Protein AF-A0A2T5IIA4-F1 (afdb_monomer_lite)

Organism: NCBI:txid1231

Secondary structure (DSSP, 8-state):
-HHHHHHHHHHHHHHHHHHHHHHHHHHHHHTTS---PPEETTT--HHHHHH-EE-B---S----TTT---SPPEEEEEEEEEETTEEEEEEEEE-TTT--EEE-B----HHHHHHH-S----TTSHHHHHHHHHHHHHHHHHT--TT--EEEET-TT--HHHHHHHTT---EEEEES-TTS---TTEEETTT-TTHHHHTT--EEEEEEES-GGG--GGGHHHHHHHHHHTEEEEEEEEEEEEPP-SSS--SS---TTSSHHHHHHH-GGGGSTT--EE--HHHHHHHHHHTTEEEEEEEE--HHHHHH-TTEEEEEEEETT-HHHHHHHHHHTTT-EE-----

Structure (mmCIF, N/CA/C/O backbone):
data_AF-A0A2T5IIA4-F1
#
_entry.id   AF-A0A2T5IIA4-F1
#
loop_
_atom_site.group_PDB
_atom_site.id
_atom_site.type_symbol
_atom_site.label_atom_id
_atom_site.label_alt_id
_atom_site.label_comp_id
_atom_site.label_asym_id
_atom_site.label_entity_id
_atom_site.label_seq_id
_atom_site.pdbx_PDB_ins_code
_atom_site.Cartn_x
_atom_site.Cartn_y
_atom_site.Cartn_z
_atom_site.occupancy
_atom_site.B_iso_or_equiv
_atom_site.auth_seq_id
_atom_site.auth_comp_id
_atom_site.auth_asym_id
_atom_site.auth_atom_id
_atom_site.pdbx_PDB_model_num
ATOM 1 N N . MET A 1 1 ? 4.236 30.497 -25.747 1.00 44.94 1 MET A N 1
ATOM 2 C CA . MET A 1 1 ? 2.975 30.620 -26.518 1.00 44.94 1 MET A CA 1
ATOM 3 C C . MET A 1 1 ? 2.256 29.279 -26.745 1.00 44.94 1 MET A C 1
ATOM 5 O O . MET A 1 1 ? 1.159 29.124 -26.227 1.00 44.94 1 MET A O 1
ATOM 9 N N . LYS A 1 2 ? 2.867 28.263 -27.390 1.00 49.19 2 LYS A N 1
ATOM 10 C CA . LYS A 1 2 ? 2.236 26.935 -27.632 1.00 49.19 2 LYS A CA 1
ATOM 11 C C . LYS A 1 2 ? 1.774 26.186 -26.360 1.00 49.19 2 LYS A C 1
ATOM 13 O O . LYS A 1 2 ? 0.732 25.543 -26.375 1.00 49.19 2 LYS A O 1
ATOM 18 N N . ARG A 1 3 ? 2.519 26.285 -25.246 1.00 46.16 3 ARG A N 1
ATOM 19 C CA . ARG A 1 3 ? 2.165 25.654 -23.953 1.00 46.16 3 ARG A CA 1
ATOM 20 C C . ARG A 1 3 ? 0.936 26.291 -23.292 1.00 46.16 3 ARG A C 1
ATOM 22 O O . ARG A 1 3 ? 0.098 25.563 -22.784 1.00 46.16 3 ARG A O 1
ATOM 29 N N . ALA A 1 4 ? 0.818 27.619 -23.334 1.00 52.56 4 ALA A N 1
ATOM 30 C CA . ALA A 1 4 ? -0.281 28.353 -22.701 1.00 52.56 4 ALA A CA 1
ATOM 31 C C . ALA A 1 4 ? -1.617 28.135 -23.431 1.00 52.56 4 ALA A C 1
ATOM 33 O O . ALA A 1 4 ? -2.610 27.806 -22.795 1.00 52.56 4 ALA A O 1
ATOM 34 N N . ILE A 1 5 ? -1.614 28.208 -24.768 1.00 62.19 5 ILE A N 1
ATOM 35 C CA . ILE A 1 5 ? -2.796 27.913 -25.597 1.00 62.19 5 ILE A CA 1
ATOM 36 C C . ILE A 1 5 ? -3.243 26.456 -25.402 1.00 62.19 5 ILE A C 1
ATOM 38 O O . ILE A 1 5 ? -4.434 26.185 -25.299 1.00 62.19 5 ILE A O 1
ATOM 42 N N . ARG A 1 6 ? -2.295 25.517 -25.268 1.00 62.75 6 ARG A N 1
ATOM 43 C CA . ARG A 1 6 ? -2.600 24.115 -24.951 1.00 62.75 6 ARG A CA 1
ATOM 44 C C . ARG A 1 6 ? -3.237 23.958 -23.575 1.00 62.75 6 ARG A C 1
ATOM 46 O O . ARG A 1 6 ? -4.285 23.345 -23.493 1.00 62.75 6 ARG A O 1
ATOM 53 N N . LEU A 1 7 ? -2.624 24.489 -22.515 1.00 58.12 7 LEU A N 1
ATOM 54 C CA . LEU A 1 7 ? -3.175 24.389 -21.154 1.00 58.12 7 LEU A CA 1
ATOM 55 C C . LEU A 1 7 ? -4.585 24.986 -21.082 1.00 58.12 7 LEU A C 1
ATOM 57 O O . LEU A 1 7 ? -5.451 24.467 -20.387 1.00 58.12 7 LEU A O 1
ATOM 61 N N . MET A 1 8 ? -4.827 26.048 -21.850 1.00 71.19 8 MET A N 1
ATOM 62 C CA . MET A 1 8 ? -6.147 26.642 -22.008 1.00 71.19 8 MET A CA 1
ATOM 63 C C . MET A 1 8 ? -7.126 25.694 -22.726 1.00 71.19 8 MET A C 1
ATOM 65 O O . MET A 1 8 ? -8.234 25.508 -22.238 1.00 71.19 8 MET A O 1
ATOM 69 N N . LEU A 1 9 ? -6.725 25.043 -23.824 1.00 66.69 9 LEU A N 1
ATOM 70 C CA . LEU A 1 9 ? -7.548 24.048 -24.531 1.00 66.69 9 LEU A CA 1
ATOM 71 C C . LEU A 1 9 ? -7.799 22.782 -23.701 1.00 66.69 9 LEU A C 1
ATOM 73 O O . LEU A 1 9 ? -8.916 22.282 -23.683 1.00 66.69 9 LEU A O 1
ATOM 77 N N . GLU A 1 10 ? -6.795 22.287 -22.979 1.00 61.94 10 GLU A N 1
ATOM 78 C CA . GLU A 1 10 ? -6.923 21.168 -22.042 1.00 61.94 10 GLU A CA 1
ATOM 79 C C . GLU A 1 10 ? -7.910 21.511 -20.921 1.00 61.94 10 GLU A C 1
ATOM 81 O O . GLU A 1 10 ? -8.778 20.709 -20.583 1.00 61.94 10 GLU A O 1
ATOM 86 N N . LYS A 1 11 ? -7.838 22.735 -20.388 1.00 66.62 11 LYS A N 1
ATOM 87 C CA . LYS A 1 11 ? -8.801 23.231 -19.404 1.00 66.62 11 LYS A CA 1
ATOM 88 C C . LYS A 1 11 ? -10.214 23.301 -19.988 1.00 66.62 11 LYS A C 1
ATOM 90 O O . LYS A 1 11 ? -11.138 22.800 -19.364 1.00 66.62 11 LYS A O 1
ATOM 95 N N . ILE A 1 12 ? -10.381 23.838 -21.199 1.00 70.81 12 ILE A N 1
ATOM 96 C CA . ILE A 1 12 ? -11.680 23.895 -21.893 1.00 70.81 12 ILE A CA 1
ATOM 97 C C . ILE A 1 12 ? -12.245 22.482 -22.110 1.00 70.81 12 ILE A C 1
ATOM 99 O O . ILE A 1 12 ? -13.398 22.223 -21.776 1.00 70.81 12 ILE A O 1
ATOM 103 N N . LEU A 1 13 ? -11.435 21.542 -22.601 1.00 65.81 13 LEU A N 1
ATOM 104 C CA . LEU A 1 13 ? -11.860 20.158 -22.819 1.00 65.81 13 LEU A CA 1
ATOM 105 C C . LEU A 1 13 ? -12.303 19.485 -21.513 1.00 65.81 13 LEU A C 1
ATOM 107 O O . LEU A 1 13 ? -13.351 18.849 -21.500 1.00 65.81 13 LEU A O 1
ATOM 111 N N . ARG A 1 14 ? -11.568 19.668 -20.407 1.00 60.06 14 ARG A N 1
ATOM 112 C CA . ARG A 1 14 ? -11.953 19.133 -19.086 1.00 60.06 14 ARG A CA 1
ATOM 113 C C . ARG A 1 14 ? -13.247 19.749 -18.564 1.00 60.06 14 ARG A C 1
ATOM 115 O O . ARG A 1 14 ? -14.132 19.025 -18.124 1.00 60.06 14 ARG A O 1
ATOM 122 N N . THR A 1 15 ? -13.367 21.074 -18.634 1.00 68.19 15 THR A N 1
ATOM 123 C CA . THR A 1 15 ? -14.511 21.806 -18.078 1.00 68.19 15 THR A CA 1
ATOM 124 C C . THR A 1 15 ? -15.807 21.534 -18.841 1.00 68.19 15 THR A C 1
ATOM 126 O O . THR A 1 15 ? -16.860 21.441 -18.221 1.00 68.19 15 THR A O 1
ATOM 129 N N . PHE A 1 16 ? -15.748 21.379 -20.167 1.00 64.88 16 PHE A N 1
ATOM 130 C CA . PHE A 1 16 ? -16.953 21.266 -20.999 1.00 64.88 16 PHE A CA 1
ATOM 131 C C . PHE A 1 16 ? -17.226 19.852 -21.532 1.00 64.88 16 PHE A C 1
ATOM 133 O O . PHE A 1 16 ? -18.332 19.585 -21.992 1.00 64.88 16 PHE A O 1
ATOM 140 N N . GLY A 1 17 ? -16.255 18.935 -21.471 1.00 55.75 17 GLY A N 1
ATOM 141 C CA . GLY A 1 17 ? -16.385 17.575 -22.008 1.00 55.75 17 GLY A CA 1
ATOM 142 C C . GLY A 1 17 ? -16.722 16.489 -20.982 1.00 55.75 17 GLY A C 1
ATOM 143 O O . GLY A 1 17 ? -16.856 15.326 -21.371 1.00 55.75 17 GLY A O 1
ATOM 144 N N . GLY A 1 18 ? -16.805 16.816 -19.686 1.00 59.97 18 GLY A N 1
ATOM 145 C CA . GLY A 1 18 ? -16.966 15.820 -18.618 1.00 59.97 18 GLY A CA 1
ATOM 146 C C . GLY A 1 18 ? -15.931 14.689 -18.731 1.00 59.97 18 GLY A C 1
ATOM 147 O O . GLY A 1 18 ? -14.789 14.922 -19.130 1.00 59.97 18 GLY A O 1
ATOM 148 N N . ASN A 1 19 ? -16.333 13.444 -18.464 1.00 46.69 19 ASN A N 1
ATOM 149 C CA . ASN A 1 19 ? -15.442 12.272 -18.522 1.00 46.69 19 ASN A CA 1
ATOM 150 C C . ASN A 1 19 ? -14.756 12.079 -19.894 1.00 46.69 19 ASN A C 1
ATOM 152 O O . ASN A 1 19 ? -13.606 11.646 -19.956 1.00 46.69 19 A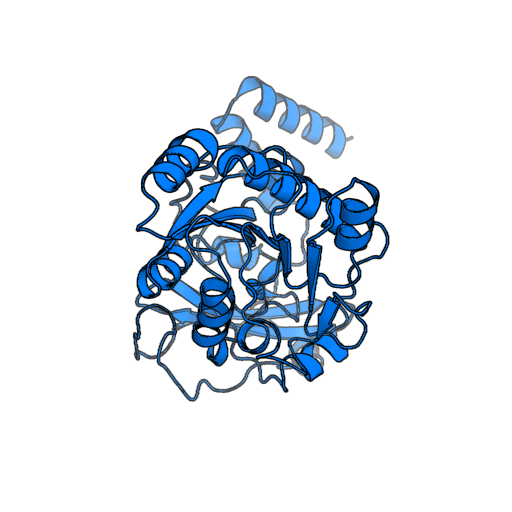SN A O 1
ATOM 156 N N . VAL A 1 20 ? -15.422 12.441 -21.000 1.00 54.72 20 VAL A N 1
ATOM 157 C CA . VAL A 1 20 ? -14.857 12.347 -22.363 1.00 54.72 20 VAL A CA 1
ATOM 158 C C . VAL A 1 20 ? -13.757 13.391 -22.573 1.00 54.72 20 VAL A C 1
ATOM 160 O O . VAL A 1 20 ? -12.710 13.095 -23.148 1.00 54.72 20 VAL A O 1
ATOM 163 N N . GLY A 1 21 ? -13.965 14.600 -22.053 1.00 60.06 21 GLY A N 1
ATOM 164 C CA . GLY A 1 21 ? -12.972 15.671 -22.048 1.00 60.06 21 GLY A CA 1
ATOM 165 C C . GLY A 1 21 ? -11.733 15.334 -21.219 1.00 60.06 21 GLY A C 1
ATOM 166 O O . GLY A 1 21 ? -10.609 15.545 -21.679 1.00 60.06 21 GLY A O 1
ATOM 167 N N . TYR A 1 22 ? -11.925 14.739 -20.037 1.00 57.00 22 TYR A N 1
ATOM 168 C CA . TYR A 1 22 ? -10.830 14.213 -19.214 1.00 57.00 22 TYR A CA 1
ATOM 169 C C . TYR A 1 22 ? -10.014 13.157 -19.965 1.00 57.00 22 TYR A C 1
ATOM 171 O O . TYR A 1 22 ? -8.785 13.250 -19.998 1.00 57.00 22 TYR A O 1
ATOM 179 N N . ARG A 1 23 ? -10.682 12.206 -20.630 1.00 58.59 23 ARG A N 1
ATOM 180 C CA . ARG A 1 23 ? -10.026 11.162 -21.426 1.00 58.59 23 ARG A CA 1
ATOM 181 C C . ARG A 1 23 ? -9.183 11.736 -22.569 1.00 58.59 23 ARG A C 1
ATOM 183 O O . ARG A 1 23 ? -8.021 11.368 -22.700 1.00 58.59 23 ARG A O 1
ATOM 190 N N . LEU A 1 24 ? -9.734 12.654 -23.365 1.00 59.62 24 LEU A N 1
ATOM 191 C CA . LEU A 1 24 ? -9.026 13.278 -24.494 1.00 59.62 24 LEU A CA 1
ATOM 192 C C . LEU A 1 24 ? -7.787 14.056 -24.044 1.00 59.62 24 LEU A C 1
ATOM 194 O O . LEU A 1 24 ? -6.719 13.936 -24.640 1.00 59.62 24 LEU A O 1
ATOM 198 N N . VAL A 1 25 ? -7.908 14.839 -22.970 1.00 61.84 25 VAL A N 1
ATOM 199 C CA . VAL A 1 25 ? -6.763 15.573 -22.425 1.00 61.84 25 VAL A CA 1
ATOM 200 C C . VAL A 1 25 ? -5.701 14.623 -21.902 1.00 61.84 25 VAL A C 1
ATOM 202 O O . VAL A 1 25 ? -4.521 14.855 -22.144 1.00 61.84 25 VAL A O 1
ATOM 205 N N . ARG A 1 26 ? -6.103 13.534 -21.245 1.00 58.28 26 ARG A N 1
ATOM 206 C CA . ARG A 1 26 ? -5.169 12.500 -20.810 1.00 58.28 26 ARG A CA 1
ATOM 207 C C . ARG A 1 26 ? -4.447 11.878 -21.996 1.00 58.28 26 ARG A C 1
ATOM 209 O O . ARG A 1 26 ? -3.222 11.922 -22.012 1.00 58.28 26 ARG A O 1
ATOM 216 N N . GLU A 1 27 ? -5.153 11.412 -23.025 1.00 59.66 27 GLU A N 1
ATOM 217 C CA . GLU A 1 27 ? -4.537 10.851 -24.240 1.00 59.66 27 GLU A CA 1
ATOM 218 C C . GLU A 1 27 ? -3.500 11.807 -24.872 1.00 59.66 27 GLU A C 1
ATOM 220 O O . GLU A 1 27 ? -2.429 11.368 -25.302 1.00 59.66 27 GLU A O 1
ATOM 225 N N . ILE A 1 28 ? -3.768 13.118 -24.850 1.00 55.06 28 ILE A N 1
ATOM 226 C CA . ILE A 1 28 ? -2.844 14.162 -25.318 1.00 55.06 28 ILE A CA 1
ATOM 227 C C . ILE A 1 28 ? -1.640 14.328 -24.370 1.00 55.06 28 ILE A C 1
ATOM 229 O O . ILE A 1 28 ? -0.501 14.368 -24.845 1.00 55.06 28 ILE A O 1
ATOM 233 N N . SER A 1 29 ? -1.851 14.402 -23.052 1.00 54.31 29 SER A N 1
ATOM 234 C CA . SER A 1 29 ? -0.783 14.549 -22.047 1.00 54.31 29 SER A CA 1
ATOM 235 C C . SER A 1 29 ? 0.157 13.330 -21.999 1.00 54.31 29 SER A C 1
ATOM 237 O O . SER A 1 29 ? 1.376 13.508 -21.954 1.00 54.31 29 SER A O 1
ATOM 239 N N . TYR A 1 30 ? -0.376 12.104 -22.120 1.00 54.22 30 TYR A N 1
ATOM 240 C CA . TYR A 1 30 ? 0.395 10.846 -22.116 1.00 54.22 30 TYR A CA 1
ATOM 241 C C . TYR A 1 30 ? 1.453 10.769 -23.214 1.00 54.22 30 TYR A C 1
ATOM 243 O O . TYR A 1 30 ? 2.499 10.161 -23.028 1.00 54.22 30 TYR A O 1
ATOM 251 N N . SER A 1 31 ? 1.206 11.396 -24.363 1.00 50.16 31 SER A N 1
ATOM 252 C CA . SER A 1 31 ? 2.141 11.362 -25.489 1.00 50.16 31 SER A CA 1
ATOM 253 C C . SER A 1 31 ? 3.362 12.276 -25.326 1.00 50.16 31 SER A C 1
ATOM 255 O O . SER A 1 31 ? 4.292 12.170 -26.124 1.00 50.16 31 SER A O 1
ATOM 257 N N . ARG A 1 32 ? 3.359 13.216 -24.364 1.00 47.66 32 ARG A N 1
ATOM 258 C CA . ARG A 1 32 ? 4.163 14.439 -24.531 1.00 47.66 32 ARG A CA 1
ATOM 259 C C . ARG A 1 32 ? 4.952 14.937 -23.333 1.00 47.66 32 ARG A C 1
ATOM 261 O O . ARG A 1 32 ? 5.893 15.696 -23.550 1.00 47.66 32 ARG A O 1
ATOM 268 N N . ASP A 1 33 ? 4.612 14.559 -22.106 1.00 44.56 33 ASP A N 1
ATOM 269 C CA . ASP A 1 33 ? 5.240 15.175 -20.928 1.00 44.56 33 ASP A CA 1
ATOM 270 C C . ASP A 1 33 ? 6.607 14.570 -20.543 1.00 44.56 33 ASP A C 1
ATOM 272 O O . ASP A 1 33 ? 7.092 14.798 -19.441 1.00 44.56 33 ASP A O 1
ATOM 276 N N . GLY A 1 34 ? 7.280 13.866 -21.463 1.00 42.47 34 GLY A N 1
ATOM 277 C CA . GLY A 1 34 ? 8.732 13.663 -21.390 1.00 42.47 34 GLY A CA 1
ATOM 278 C C . GLY A 1 34 ? 9.235 12.965 -20.125 1.00 42.47 34 GLY A C 1
ATOM 279 O O . GLY A 1 34 ? 10.367 13.207 -19.713 1.00 42.47 34 GLY A O 1
ATOM 280 N N . ARG A 1 35 ? 8.429 12.099 -19.496 1.00 51.41 35 ARG A N 1
ATOM 281 C CA . ARG A 1 35 ? 8.973 11.167 -18.502 1.00 51.41 35 ARG A CA 1
ATOM 282 C C . ARG A 1 35 ? 10.014 10.320 -19.233 1.00 51.41 35 ARG A C 1
ATOM 284 O O . ARG A 1 35 ? 9.675 9.761 -20.275 1.00 51.41 35 ARG A O 1
ATOM 291 N N . CYS A 1 36 ? 11.253 10.255 -18.729 1.00 53.69 36 CYS A N 1
ATOM 292 C CA . CYS A 1 36 ? 12.255 9.325 -19.252 1.00 53.69 36 CYS A CA 1
ATOM 293 C C . CYS A 1 36 ? 11.639 7.930 -19.216 1.00 53.69 36 CYS A C 1
ATOM 295 O O . CYS A 1 36 ? 11.464 7.352 -18.136 1.00 53.69 36 CYS A O 1
ATOM 297 N N . LEU A 1 37 ? 11.228 7.466 -20.395 1.00 66.25 37 LEU A N 1
ATOM 298 C CA . LEU A 1 37 ? 10.687 6.141 -20.594 1.00 66.25 37 LEU A CA 1
ATOM 299 C C . LEU A 1 37 ? 11.756 5.160 -20.154 1.00 66.25 37 LEU A C 1
ATOM 301 O O . LEU A 1 37 ? 12.933 5.326 -20.479 1.00 66.25 37 LEU A O 1
ATOM 305 N N . ALA A 1 38 ? 11.342 4.159 -19.392 1.00 76.12 38 ALA A N 1
ATOM 306 C CA . ALA A 1 38 ? 12.217 3.041 -19.133 1.00 76.12 38 ALA A CA 1
ATOM 307 C C . ALA A 1 38 ? 12.569 2.398 -20.483 1.00 76.12 38 ALA A C 1
ATOM 309 O O . ALA A 1 38 ? 11.693 2.181 -21.326 1.00 76.12 38 ALA A O 1
ATOM 310 N N . ILE A 1 39 ? 13.855 2.155 -20.708 1.00 80.81 39 ILE A N 1
ATOM 311 C CA . ILE A 1 39 ? 14.344 1.594 -21.965 1.00 80.81 39 ILE A CA 1
ATOM 312 C C . ILE A 1 39 ? 14.236 0.076 -21.831 1.00 80.81 39 ILE A C 1
ATOM 314 O O . ILE A 1 39 ? 14.749 -0.466 -20.849 1.00 80.81 39 ILE A O 1
ATOM 318 N N . PRO A 1 40 ? 13.573 -0.642 -22.753 1.00 85.50 40 PRO A N 1
ATOM 319 C CA . PRO A 1 40 ? 13.605 -2.100 -22.743 1.00 85.50 40 PRO A CA 1
ATOM 320 C C . PRO A 1 40 ? 15.052 -2.599 -22.735 1.00 85.50 40 PRO A C 1
ATOM 322 O O . PRO A 1 40 ? 15.884 -2.105 -23.490 1.00 85.50 40 PRO A O 1
ATOM 325 N N . TRP A 1 41 ? 15.375 -3.588 -21.902 1.00 88.44 41 TRP A N 1
ATOM 326 C CA . TRP A 1 41 ? 16.752 -4.078 -21.768 1.00 88.44 41 TRP A CA 1
ATOM 327 C C . TRP A 1 41 ? 17.346 -4.567 -23.096 1.00 88.44 41 TRP A C 1
ATOM 329 O O . TRP A 1 41 ? 18.538 -4.396 -23.364 1.00 88.44 41 TRP A O 1
ATOM 339 N N . MET A 1 42 ? 16.509 -5.135 -23.966 1.00 86.25 42 MET A N 1
ATOM 340 C CA . MET A 1 42 ? 16.919 -5.550 -25.309 1.00 86.25 42 MET A CA 1
ATOM 341 C C . MET A 1 42 ? 17.378 -4.367 -26.175 1.00 86.25 42 MET A C 1
ATOM 343 O O . MET A 1 42 ? 18.326 -4.528 -26.940 1.00 86.25 42 MET A O 1
ATOM 347 N N . ASP A 1 43 ? 16.787 -3.186 -25.978 1.00 83.88 43 ASP A N 1
ATOM 348 C CA . ASP A 1 43 ? 17.060 -1.960 -26.737 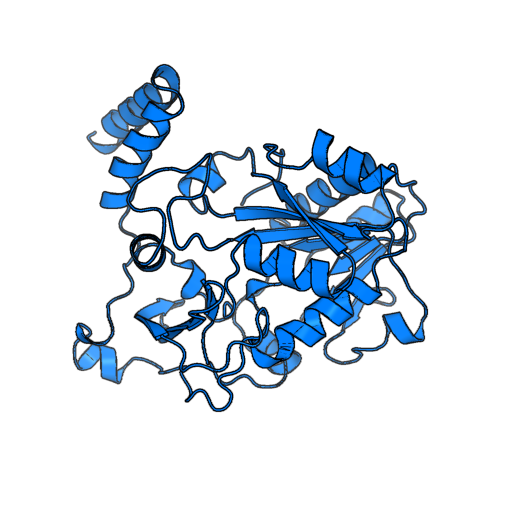1.00 83.88 43 ASP A CA 1
ATOM 349 C C . ASP A 1 43 ? 18.161 -1.090 -26.104 1.00 83.88 43 ASP A C 1
ATOM 351 O O . ASP A 1 43 ? 18.632 -0.137 -26.725 1.00 83.88 43 ASP A O 1
ATOM 355 N N . ALA A 1 44 ? 18.589 -1.396 -24.874 1.00 86.25 44 ALA A N 1
ATOM 356 C CA . ALA A 1 44 ? 19.684 -0.689 -24.219 1.00 86.25 44 ALA A CA 1
ATOM 357 C C . ALA A 1 44 ? 21.020 -0.946 -24.943 1.00 86.25 44 ALA A C 1
ATOM 359 O O . ALA A 1 44 ? 21.401 -2.101 -25.189 1.00 86.25 44 ALA A O 1
ATOM 360 N N . ASP A 1 45 ? 21.738 0.133 -25.264 1.00 87.81 45 ASP A N 1
ATOM 361 C CA . ASP A 1 45 ? 23.061 0.063 -25.884 1.00 87.81 45 ASP A CA 1
ATOM 362 C C . ASP A 1 45 ? 24.123 -0.512 -24.927 1.00 87.81 45 ASP A C 1
ATOM 364 O O . ASP A 1 45 ? 23.919 -0.611 -23.713 1.00 87.81 45 ASP A O 1
ATOM 368 N N . SER A 1 46 ? 25.272 -0.920 -25.471 1.00 92.38 46 SER A N 1
ATOM 369 C CA . SER A 1 46 ? 26.329 -1.564 -24.682 1.00 92.38 46 SER A CA 1
ATOM 370 C C . SER A 1 46 ? 26.881 -0.675 -23.565 1.00 92.38 46 SER A C 1
ATOM 372 O O . SER A 1 46 ? 27.162 -1.182 -22.484 1.00 92.38 46 SER A O 1
ATOM 374 N N . GLN A 1 47 ? 26.994 0.641 -23.783 1.00 91.44 47 GLN A N 1
ATOM 375 C CA . GLN A 1 47 ? 27.520 1.555 -22.763 1.00 91.44 47 GLN A CA 1
ATOM 376 C C . GLN A 1 47 ? 26.554 1.685 -21.586 1.00 91.44 47 GLN A C 1
ATOM 378 O O . GLN A 1 47 ? 26.982 1.758 -20.433 1.00 91.44 47 GLN A O 1
ATOM 383 N N . LEU A 1 48 ? 25.249 1.714 -21.866 1.00 87.94 48 LEU A N 1
ATOM 384 C CA . LEU A 1 48 ? 24.217 1.714 -20.844 1.00 87.94 48 LEU A CA 1
ATOM 385 C C . LEU A 1 48 ? 24.221 0.388 -20.083 1.00 87.94 48 LEU A C 1
ATOM 387 O O . LEU A 1 48 ? 24.230 0.406 -18.854 1.00 87.94 48 LEU A O 1
ATOM 391 N N . LYS A 1 49 ? 24.289 -0.750 -20.785 1.00 91.69 49 LYS A N 1
ATOM 392 C CA . LYS A 1 49 ? 24.353 -2.085 -20.167 1.00 91.69 49 LYS A CA 1
ATOM 393 C C . LYS A 1 49 ? 25.548 -2.236 -19.223 1.00 91.69 49 LYS A C 1
ATOM 395 O O . LYS A 1 49 ? 25.366 -2.727 -18.117 1.00 91.69 49 LYS A O 1
ATOM 400 N N . GLU A 1 50 ? 26.730 -1.757 -19.612 1.00 91.62 50 GLU A N 1
ATOM 401 C CA . GLU A 1 50 ? 27.945 -1.785 -18.779 1.00 91.62 50 GLU A CA 1
ATOM 402 C C . GLU A 1 50 ? 27.827 -0.945 -17.498 1.00 91.62 50 GLU A C 1
ATOM 404 O O . GLU A 1 50 ? 28.380 -1.309 -16.463 1.00 91.62 50 GLU A O 1
ATOM 409 N N . LYS A 1 51 ? 27.103 0.178 -17.554 1.00 90.31 51 LYS A N 1
ATOM 410 C CA . LYS A 1 51 ? 26.896 1.085 -16.410 1.00 90.31 51 LYS A CA 1
ATOM 411 C C . LYS A 1 51 ? 25.680 0.726 -15.558 1.00 90.31 51 LYS A C 1
ATOM 413 O O . LYS A 1 51 ? 25.426 1.396 -14.557 1.00 90.31 51 LYS A O 1
ATOM 418 N N . THR A 1 52 ? 24.897 -0.265 -15.974 1.00 89.06 52 THR A N 1
ATOM 419 C CA . THR A 1 52 ? 23.638 -0.618 -15.322 1.00 89.06 52 THR A CA 1
ATOM 420 C C . THR A 1 52 ? 23.868 -1.645 -14.230 1.00 89.06 52 THR A C 1
ATOM 422 O O . THR A 1 52 ? 24.448 -2.702 -14.461 1.00 89.06 52 THR A O 1
ATOM 425 N N . ILE A 1 53 ? 23.349 -1.359 -13.040 1.00 86.12 53 ILE A N 1
ATOM 426 C CA . ILE A 1 53 ? 23.304 -2.326 -11.949 1.00 86.12 53 ILE A CA 1
ATOM 427 C C . ILE A 1 53 ? 22.110 -3.254 -12.185 1.00 86.12 53 ILE A C 1
ATOM 429 O O . ILE A 1 53 ? 20.963 -2.800 -12.237 1.00 86.12 53 ILE A O 1
ATOM 433 N N . ASP A 1 54 ? 22.379 -4.552 -12.332 1.00 84.88 54 ASP A N 1
ATOM 434 C CA . ASP A 1 54 ? 21.335 -5.573 -12.404 1.00 84.88 54 ASP A CA 1
ATOM 435 C C . ASP A 1 54 ? 20.897 -5.965 -10.990 1.00 84.88 54 ASP A C 1
ATOM 437 O O . ASP A 1 54 ? 21.672 -6.526 -10.213 1.00 84.88 54 ASP A O 1
ATOM 441 N N . LEU A 1 55 ? 19.656 -5.628 -10.643 1.00 76.56 55 LEU A N 1
ATOM 442 C CA . LEU A 1 55 ? 19.089 -5.915 -9.326 1.00 76.56 55 LEU A CA 1
ATOM 443 C C . LEU A 1 55 ? 18.410 -7.292 -9.268 1.00 76.56 55 LEU A C 1
ATOM 445 O O . LEU A 1 55 ? 17.972 -7.714 -8.198 1.00 76.56 55 LEU A O 1
ATOM 449 N N . ASN A 1 56 ? 18.296 -7.991 -10.400 1.00 83.19 56 ASN A N 1
ATOM 450 C CA . ASN A 1 56 ? 17.410 -9.139 -10.548 1.00 83.19 56 ASN A CA 1
ATOM 451 C C . ASN A 1 56 ? 18.100 -10.452 -10.193 1.00 83.19 56 ASN A C 1
ATOM 453 O O . ASN A 1 56 ? 19.230 -10.724 -10.589 1.00 83.19 56 ASN A O 1
ATOM 457 N N . TYR A 1 57 ? 17.366 -11.303 -9.486 1.00 83.12 57 TYR A N 1
ATOM 458 C CA . TYR A 1 57 ? 17.783 -12.648 -9.122 1.00 83.12 57 TYR A CA 1
ATOM 459 C C . TYR A 1 57 ? 16.857 -13.674 -9.760 1.00 83.12 57 TYR A C 1
ATOM 461 O O . TYR A 1 57 ? 15.725 -13.373 -10.153 1.00 83.12 57 TYR A O 1
ATOM 469 N N . GLN A 1 58 ? 17.336 -14.911 -9.850 1.00 83.94 58 GLN A N 1
ATOM 470 C CA . GLN A 1 58 ? 16.529 -16.023 -10.327 1.00 83.94 58 GLN A CA 1
ATOM 471 C C . GLN A 1 58 ? 15.387 -16.316 -9.347 1.00 83.94 58 GLN A C 1
ATOM 473 O O . GLN A 1 58 ? 15.573 -16.312 -8.130 1.00 83.94 58 GLN A O 1
ATOM 478 N N . ILE A 1 59 ? 14.192 -16.578 -9.878 1.00 85.81 59 ILE A N 1
ATOM 479 C CA . ILE A 1 59 ? 13.056 -17.001 -9.061 1.00 85.81 59 ILE A CA 1
ATOM 480 C C . ILE A 1 59 ? 13.257 -18.465 -8.662 1.00 85.81 59 ILE A C 1
ATOM 482 O O . ILE A 1 59 ? 13.101 -19.363 -9.488 1.00 85.81 59 ILE A O 1
ATOM 486 N N . GLU A 1 60 ? 13.552 -18.703 -7.386 1.00 85.00 60 GLU A N 1
ATOM 487 C CA . GLU A 1 60 ? 13.696 -20.057 -6.837 1.00 85.00 60 GLU A CA 1
ATOM 488 C C . GLU A 1 60 ? 12.333 -20.705 -6.543 1.00 85.00 60 GLU A C 1
ATOM 490 O O . GLU A 1 60 ? 12.107 -21.877 -6.837 1.00 85.00 60 GLU A O 1
ATOM 495 N N . ASN A 1 61 ? 11.386 -19.929 -6.006 1.00 86.50 61 ASN A N 1
ATOM 496 C CA . ASN A 1 61 ? 10.038 -20.387 -5.681 1.00 86.50 61 ASN A CA 1
ATOM 497 C C . ASN A 1 61 ? 9.027 -19.795 -6.663 1.00 86.50 61 ASN A C 1
ATOM 499 O O . ASN A 1 61 ? 8.860 -18.580 -6.725 1.00 86.50 61 ASN A O 1
ATOM 503 N N . GLN A 1 62 ? 8.298 -20.632 -7.401 1.00 90.31 62 GLN A N 1
ATOM 504 C CA . GLN A 1 62 ? 7.274 -20.185 -8.353 1.00 90.31 62 GLN A CA 1
ATOM 505 C C . GLN A 1 62 ? 5.895 -19.967 -7.710 1.00 90.31 62 GLN A C 1
ATOM 507 O O . GLN A 1 62 ? 4.991 -19.463 -8.365 1.00 90.31 62 GLN A O 1
ATOM 512 N N . SER A 1 63 ? 5.694 -20.287 -6.430 1.00 92.19 63 SER A N 1
ATOM 513 C CA . SER A 1 63 ? 4.391 -20.131 -5.775 1.00 92.19 63 SER A CA 1
ATOM 514 C C . SER A 1 63 ? 3.991 -18.660 -5.623 1.00 92.19 63 SER A C 1
ATOM 516 O O . SER A 1 63 ? 4.752 -17.825 -5.128 1.00 92.19 63 SER A O 1
ATOM 518 N N . CYS A 1 64 ? 2.789 -18.309 -6.074 1.00 92.94 64 CYS A N 1
ATOM 519 C CA . CYS A 1 64 ? 2.233 -16.974 -5.895 1.00 92.94 64 CYS A CA 1
ATOM 520 C C . CYS A 1 64 ? 1.665 -16.793 -4.475 1.00 92.94 64 CYS A C 1
ATOM 522 O O . CYS A 1 64 ? 0.830 -17.602 -4.061 1.00 92.94 64 CYS A O 1
ATOM 524 N N . PRO A 1 65 ? 1.992 -15.697 -3.759 1.00 91.12 65 PRO A N 1
ATOM 525 C CA . PRO A 1 65 ? 1.491 -15.474 -2.403 1.00 91.12 65 PRO A CA 1
ATOM 526 C C . PRO A 1 65 ? -0.025 -15.202 -2.325 1.00 91.12 65 PRO A C 1
ATOM 528 O O . PRO A 1 65 ? -0.592 -15.257 -1.241 1.00 91.12 65 PRO A O 1
ATOM 531 N N . PHE A 1 66 ? -0.705 -14.950 -3.446 1.00 93.12 66 PHE A N 1
ATOM 532 C CA . PHE A 1 66 ? -2.142 -14.642 -3.458 1.00 93.12 66 PHE A CA 1
ATOM 533 C C . PHE A 1 66 ? -3.023 -15.816 -3.873 1.00 93.12 66 PHE A C 1
ATOM 535 O O . PHE A 1 66 ? -4.066 -16.051 -3.275 1.00 93.12 66 PHE A O 1
ATOM 542 N N . CYS A 1 67 ? -2.630 -16.540 -4.921 1.00 93.38 67 CYS A N 1
ATOM 543 C CA . CYS A 1 67 ? -3.457 -17.596 -5.515 1.00 93.38 67 CYS A CA 1
ATOM 544 C C . CYS A 1 67 ? -2.809 -18.983 -5.474 1.00 93.38 67 CYS A C 1
ATOM 546 O O . CYS A 1 67 ? -3.390 -19.927 -5.995 1.00 93.38 67 CYS A O 1
ATOM 548 N N . ASN A 1 68 ? -1.611 -19.110 -4.886 1.00 91.25 68 ASN A N 1
ATOM 549 C CA . ASN A 1 68 ? -0.811 -20.341 -4.850 1.00 91.25 68 ASN A CA 1
ATOM 550 C C . ASN A 1 68 ? -0.484 -20.936 -6.235 1.00 91.25 68 ASN A C 1
ATOM 552 O O . ASN A 1 68 ? -0.005 -22.062 -6.323 1.00 91.25 68 ASN A O 1
ATOM 556 N N . ASP A 1 69 ? -0.700 -20.180 -7.315 1.00 94.38 69 ASP A N 1
ATOM 557 C CA . ASP A 1 69 ? -0.287 -20.563 -8.661 1.00 94.38 69 ASP A CA 1
ATOM 558 C C . ASP A 1 69 ? 1.233 -20.768 -8.697 1.00 94.38 69 ASP A C 1
ATOM 560 O O . ASP A 1 69 ? 2.000 -19.857 -8.366 1.00 94.38 69 ASP A O 1
ATOM 564 N N . ASN A 1 70 ? 1.653 -21.965 -9.094 1.00 94.31 70 ASN A N 1
ATOM 565 C CA . ASN A 1 70 ? 3.038 -22.428 -9.109 1.00 94.31 70 ASN A CA 1
ATOM 566 C C . ASN A 1 70 ? 3.638 -22.510 -10.521 1.00 94.31 70 ASN A C 1
ATOM 568 O O . ASN A 1 70 ? 4.741 -23.031 -10.674 1.00 94.31 70 ASN A O 1
ATOM 572 N N . ARG A 1 71 ? 2.934 -22.013 -11.546 1.00 95.38 71 ARG A N 1
ATOM 573 C CA . ARG A 1 71 ? 3.467 -21.940 -12.910 1.00 95.38 71 ARG A CA 1
ATOM 574 C C . ARG A 1 71 ? 4.627 -20.956 -12.963 1.00 95.38 71 ARG A C 1
ATOM 576 O O . ARG A 1 71 ? 4.701 -20.036 -12.141 1.00 95.38 71 ARG A O 1
ATOM 583 N N . GLU A 1 72 ? 5.492 -21.130 -13.954 1.00 93.69 72 GLU A N 1
ATOM 584 C CA . GLU A 1 72 ? 6.538 -20.159 -14.254 1.00 93.69 72 GLU A CA 1
ATOM 585 C C . GLU A 1 72 ? 5.935 -18.758 -14.422 1.00 93.69 72 GLU A C 1
ATOM 587 O O . GLU A 1 72 ? 4.865 -18.583 -15.017 1.00 93.69 72 GLU A O 1
ATOM 592 N N . LYS A 1 73 ? 6.575 -17.766 -13.803 1.00 93.56 73 LYS A N 1
ATOM 593 C CA . LYS A 1 73 ? 6.094 -16.387 -13.822 1.00 93.56 73 LYS A CA 1
ATOM 594 C C . LYS A 1 73 ? 6.520 -15.709 -15.114 1.00 93.56 73 LYS A C 1
ATOM 596 O O . LYS A 1 73 ? 7.683 -15.762 -15.501 1.00 93.56 73 LYS A O 1
ATOM 601 N N . ASN A 1 74 ? 5.568 -15.040 -15.753 1.00 91.88 74 ASN A N 1
ATOM 602 C CA . ASN A 1 74 ? 5.824 -14.341 -17.002 1.00 91.88 74 ASN A CA 1
ATOM 603 C C . ASN A 1 74 ? 6.660 -13.100 -16.713 1.00 91.88 74 ASN A C 1
ATOM 605 O O . ASN A 1 74 ? 6.287 -12.307 -15.847 1.00 91.88 74 ASN A O 1
ATOM 609 N N . VAL A 1 75 ? 7.743 -12.897 -17.460 1.00 91.94 75 VAL A N 1
ATOM 610 C CA . VAL A 1 75 ? 8.401 -11.590 -17.508 1.00 91.94 75 VAL A CA 1
ATOM 611 C C . VAL A 1 75 ? 7.440 -10.627 -18.190 1.00 91.94 75 VAL A C 1
ATOM 613 O O . VAL A 1 75 ? 7.122 -10.781 -19.368 1.00 91.94 75 VAL A O 1
ATOM 616 N N . LEU A 1 76 ? 6.940 -9.659 -17.431 1.00 88.88 76 LEU A N 1
ATOM 617 C CA . LEU A 1 76 ? 6.012 -8.658 -17.931 1.00 88.88 76 LEU A CA 1
ATOM 618 C C . LEU A 1 76 ? 6.761 -7.452 -18.497 1.00 88.88 76 LEU A C 1
ATOM 620 O O . LEU A 1 76 ? 6.401 -6.946 -19.558 1.00 88.88 76 LEU A O 1
ATOM 624 N N . VAL A 1 77 ? 7.814 -7.012 -17.805 1.00 86.69 77 VAL A N 1
ATOM 625 C CA . VAL A 1 77 ? 8.760 -6.014 -18.313 1.00 86.69 77 VAL A CA 1
ATOM 626 C C . VAL A 1 77 ? 10.185 -6.359 -17.892 1.00 86.69 77 VAL A C 1
ATOM 628 O O . VAL A 1 77 ? 10.417 -6.893 -16.811 1.00 86.69 77 VAL A O 1
ATOM 631 N N . ASP A 1 78 ? 11.134 -6.018 -18.756 1.00 89.19 78 ASP A N 1
ATOM 632 C CA . ASP A 1 78 ? 12.573 -6.072 -18.509 1.00 89.19 78 ASP A CA 1
ATOM 633 C C . ASP A 1 78 ? 13.168 -4.771 -19.047 1.00 89.19 78 ASP A C 1
ATOM 635 O O . ASP A 1 78 ? 13.212 -4.548 -20.262 1.00 89.19 78 ASP A O 1
ATOM 639 N N . GLN A 1 79 ? 13.485 -3.850 -18.142 1.00 87.31 79 GLN A N 1
ATOM 640 C CA . GLN A 1 79 ? 13.762 -2.462 -18.492 1.00 87.31 79 GLN A CA 1
ATOM 641 C C . GLN A 1 79 ? 14.891 -1.877 -17.646 1.00 87.31 79 GLN A C 1
ATOM 643 O O . GLN A 1 79 ? 15.082 -2.256 -16.493 1.00 87.31 79 GLN A O 1
ATOM 648 N N . VAL A 1 80 ? 15.598 -0.899 -18.210 1.00 86.12 80 VAL A N 1
ATOM 649 C CA . VAL A 1 80 ? 16.588 -0.068 -17.525 1.00 86.12 80 VAL A CA 1
ATOM 650 C C . VAL A 1 80 ? 16.083 1.363 -17.378 1.00 86.12 80 VAL A C 1
ATOM 652 O O . VAL A 1 80 ? 15.466 1.924 -18.292 1.00 86.12 80 VAL A O 1
ATOM 655 N N . ARG A 1 81 ? 16.352 1.966 -16.218 1.00 84.00 81 ARG A N 1
ATOM 656 C CA . ARG A 1 81 ? 16.049 3.371 -15.949 1.00 84.00 81 ARG A CA 1
ATOM 657 C C . ARG A 1 81 ? 17.063 3.992 -14.995 1.00 84.00 81 ARG A C 1
ATOM 659 O O . ARG A 1 81 ? 17.535 3.343 -14.062 1.00 84.00 81 ARG A O 1
ATOM 666 N N . GLU A 1 82 ? 17.356 5.268 -15.220 1.00 80.06 82 GLU A N 1
ATOM 667 C CA . GLU A 1 82 ? 18.151 6.084 -14.305 1.00 80.06 82 GLU A CA 1
ATOM 668 C C . GLU A 1 82 ? 17.279 6.590 -13.147 1.00 80.06 82 GLU A C 1
ATOM 670 O O . GLU A 1 82 ? 16.247 7.234 -13.364 1.00 80.06 82 GLU A O 1
ATOM 675 N N . VAL A 1 83 ? 17.692 6.302 -11.913 1.00 71.31 83 VAL A N 1
ATOM 676 C CA . VAL A 1 83 ? 17.044 6.754 -10.677 1.00 71.31 83 VAL A CA 1
ATOM 677 C C . VAL A 1 83 ? 18.124 7.315 -9.760 1.00 71.31 83 VAL A C 1
ATOM 679 O O . VAL A 1 83 ? 19.068 6.616 -9.405 1.00 71.31 83 VAL A O 1
ATOM 682 N N . GLY A 1 84 ? 18.023 8.601 -9.411 1.00 69.25 84 GLY A N 1
ATOM 683 C CA . GLY A 1 84 ? 19.005 9.259 -8.539 1.00 69.25 84 GLY A CA 1
ATOM 684 C C . GLY A 1 84 ? 20.437 9.277 -9.094 1.00 69.25 84 GLY A C 1
ATOM 685 O O . GLY A 1 84 ? 21.382 9.192 -8.317 1.00 69.25 84 GLY A O 1
ATOM 686 N N . GLY A 1 85 ? 20.611 9.348 -10.420 1.00 75.56 85 GLY A N 1
ATOM 687 C CA . GLY A 1 85 ? 21.930 9.328 -11.069 1.00 75.56 85 GLY A CA 1
ATOM 688 C C . GLY A 1 85 ? 22.501 7.929 -11.331 1.00 75.56 85 GLY A C 1
ATOM 689 O O . GLY A 1 85 ? 23.608 7.808 -11.853 1.00 75.56 85 GLY A O 1
ATOM 690 N N . VAL A 1 86 ? 21.773 6.868 -10.966 1.00 77.81 86 VAL A N 1
ATOM 691 C CA . VAL A 1 86 ? 22.212 5.473 -11.104 1.00 77.81 86 VAL A CA 1
ATOM 692 C C . VAL A 1 86 ? 21.303 4.732 -12.080 1.00 77.81 86 VAL A C 1
ATOM 694 O O . VAL A 1 86 ? 20.084 4.732 -11.923 1.00 77.81 86 VAL A O 1
ATOM 697 N N . ASN A 1 87 ? 21.890 4.069 -13.079 1.00 85.12 87 ASN A N 1
ATOM 698 C CA . ASN A 1 87 ? 21.150 3.204 -13.998 1.00 85.12 87 ASN A CA 1
ATOM 699 C C . ASN A 1 87 ? 20.904 1.841 -13.354 1.00 85.12 87 ASN A C 1
ATOM 701 O O . ASN A 1 87 ? 21.848 1.152 -12.964 1.00 85.12 87 ASN A O 1
ATOM 705 N N . THR A 1 88 ? 19.640 1.438 -13.270 1.00 84.69 88 THR A N 1
ATOM 706 C CA . THR A 1 88 ? 19.246 0.138 -12.716 1.00 84.69 88 THR A CA 1
ATOM 707 C C . THR A 1 88 ? 18.385 -0.627 -13.705 1.00 84.69 88 THR A C 1
ATOM 709 O O . THR A 1 88 ? 17.531 -0.041 -14.373 1.00 84.69 88 THR A O 1
ATOM 712 N N . ARG A 1 89 ? 18.626 -1.936 -13.818 1.00 88.88 89 ARG A N 1
ATOM 713 C CA . ARG A 1 89 ? 17.769 -2.855 -14.569 1.00 88.88 89 ARG A CA 1
ATOM 714 C C . ARG A 1 89 ? 16.773 -3.485 -13.606 1.00 88.88 89 ARG A C 1
ATOM 716 O O . ARG A 1 89 ? 17.177 -4.117 -12.630 1.00 88.88 89 ARG A O 1
ATOM 723 N N . LYS A 1 90 ? 15.484 -3.383 -13.917 1.00 87.56 90 LYS A N 1
ATOM 724 C CA . LYS A 1 90 ? 14.408 -4.074 -13.202 1.00 87.56 90 LYS A CA 1
ATOM 725 C C . LYS A 1 90 ? 13.650 -5.007 -14.143 1.00 87.56 90 LYS A C 1
ATOM 727 O O . LYS A 1 90 ? 13.132 -4.587 -15.179 1.00 87.56 90 LYS A O 1
ATOM 732 N N . VAL A 1 91 ? 13.569 -6.270 -13.737 1.00 90.75 91 VAL A N 1
ATOM 733 C CA . VAL A 1 91 ? 12.717 -7.301 -14.322 1.00 90.75 91 VAL A CA 1
ATOM 734 C C . VAL A 1 91 ? 11.513 -7.463 -13.415 1.00 90.75 91 VAL A C 1
ATOM 736 O O . VAL A 1 91 ? 11.628 -7.736 -12.217 1.00 90.75 91 VAL A O 1
ATOM 739 N N . VAL A 1 92 ? 10.341 -7.292 -14.005 1.00 90.25 92 VAL A N 1
ATOM 740 C CA . VAL A 1 92 ? 9.078 -7.375 -13.297 1.00 90.25 92 VAL A CA 1
ATOM 741 C C . VAL A 1 92 ? 8.289 -8.550 -13.840 1.00 90.25 92 VAL A C 1
ATOM 743 O O . VAL A 1 92 ? 8.066 -8.683 -15.045 1.00 90.25 92 VAL A O 1
ATOM 746 N N . TYR A 1 93 ? 7.871 -9.407 -12.925 1.00 93.19 93 TYR A N 1
ATOM 747 C CA . TYR A 1 93 ? 7.190 -10.656 -13.192 1.00 93.19 93 TYR A CA 1
ATOM 748 C C . TYR A 1 93 ? 5.702 -10.529 -12.896 1.00 93.19 93 TYR A C 1
ATOM 750 O O . TYR A 1 93 ? 5.305 -9.808 -11.984 1.00 93.19 93 TYR A O 1
ATOM 758 N N . GLN A 1 94 ? 4.880 -11.277 -13.625 1.00 93.56 94 GLN A N 1
ATOM 759 C CA . GLN A 1 94 ? 3.440 -11.369 -13.418 1.00 93.56 94 GLN A CA 1
ATOM 760 C C . GLN A 1 94 ? 3.035 -12.802 -13.086 1.00 93.56 94 GLN A C 1
ATOM 762 O O . GLN A 1 94 ? 3.458 -13.771 -13.724 1.00 93.56 94 GLN A O 1
ATOM 767 N N . CYS A 1 95 ? 2.149 -12.941 -12.102 1.00 94.75 95 CYS A N 1
ATOM 768 C CA . CYS A 1 95 ? 1.471 -14.195 -11.834 1.00 94.75 95 CYS A CA 1
ATOM 769 C C . CYS A 1 95 ? 0.333 -14.434 -12.845 1.00 94.75 95 CYS A C 1
ATOM 771 O O . CYS A 1 95 ? -0.642 -13.679 -12.830 1.00 94.75 95 CYS A O 1
ATOM 773 N N . PRO A 1 96 ? 0.366 -15.525 -13.636 1.00 92.56 96 PRO A N 1
ATOM 774 C CA . PRO A 1 96 ? -0.665 -15.809 -14.638 1.00 92.56 96 PRO A CA 1
ATOM 775 C C . PRO A 1 96 ? -2.027 -16.202 -14.038 1.00 92.56 96 PRO A C 1
ATOM 777 O O . PRO A 1 96 ? -3.012 -16.302 -14.764 1.00 92.56 96 PRO A O 1
ATOM 780 N N . GLY A 1 97 ? -2.097 -16.490 -12.734 1.00 92.88 97 GLY A N 1
ATOM 781 C CA . GLY A 1 97 ? -3.344 -16.855 -12.055 1.00 92.88 97 GLY A CA 1
ATOM 782 C C . GLY A 1 97 ? -4.123 -15.669 -11.476 1.00 92.88 97 GLY A C 1
ATOM 783 O O . GLY A 1 97 ? -5.339 -15.755 -11.296 1.00 92.88 97 GLY A O 1
ATOM 784 N N . CYS A 1 98 ? -3.449 -14.563 -11.144 1.00 92.38 98 CYS A N 1
ATOM 785 C CA . CYS A 1 98 ? -4.088 -13.464 -10.409 1.00 92.38 98 CYS A CA 1
ATOM 786 C C . CYS A 1 98 ? -3.574 -12.060 -10.735 1.00 92.38 98 CYS A C 1
ATOM 788 O O . CYS A 1 98 ? -3.949 -11.129 -10.027 1.00 92.38 98 CYS A O 1
ATOM 790 N N . ASP A 1 99 ? -2.708 -11.910 -11.737 1.00 92.62 99 ASP A N 1
ATOM 791 C CA . ASP A 1 99 ? -2.157 -10.623 -12.180 1.00 92.62 99 ASP A CA 1
ATOM 792 C C . ASP A 1 99 ? -1.375 -9.842 -11.117 1.00 92.62 99 ASP A C 1
ATOM 794 O O . ASP A 1 99 ? -1.076 -8.669 -11.311 1.00 92.62 99 ASP A O 1
ATOM 798 N N . PHE A 1 100 ? -1.008 -10.492 -10.008 1.00 93.81 100 PHE A N 1
ATOM 799 C CA . PHE A 1 100 ? -0.045 -9.942 -9.064 1.00 93.81 100 PHE A CA 1
ATOM 800 C C . PHE A 1 100 ? 1.302 -9.766 -9.763 1.00 93.81 100 PHE A C 1
ATOM 802 O O . PHE A 1 100 ? 1.783 -10.700 -10.414 1.00 93.81 100 PHE A O 1
ATOM 809 N N . ILE A 1 101 ? 1.899 -8.592 -9.594 1.00 93.00 101 ILE A N 1
ATOM 810 C CA . ILE A 1 101 ? 3.162 -8.222 -10.214 1.00 93.00 101 ILE A CA 1
ATOM 811 C C . ILE A 1 101 ? 4.206 -7.983 -9.127 1.00 93.00 101 ILE A C 1
ATOM 813 O O . ILE A 1 101 ? 3.901 -7.408 -8.085 1.00 93.00 101 ILE A O 1
ATOM 817 N N . PHE A 1 102 ? 5.443 -8.406 -9.369 1.00 93.00 102 PHE A N 1
ATOM 818 C CA . PHE A 1 102 ? 6.542 -8.214 -8.428 1.00 93.00 102 PHE A CA 1
ATOM 819 C C . PHE A 1 102 ? 7.898 -8.137 -9.126 1.00 93.00 102 PHE A C 1
ATOM 821 O O . PHE A 1 102 ? 8.048 -8.617 -10.249 1.00 93.00 102 PHE A O 1
ATOM 828 N N . THR A 1 103 ? 8.899 -7.586 -8.447 1.00 89.88 103 THR A N 1
ATOM 829 C CA . THR A 1 103 ? 10.308 -7.733 -8.837 1.00 89.88 103 THR A CA 1
ATOM 830 C C . THR A 1 103 ? 10.970 -8.800 -7.972 1.00 89.88 103 THR A C 1
ATOM 832 O O . THR A 1 103 ? 10.583 -9.016 -6.823 1.00 89.88 103 THR A O 1
ATOM 835 N N . ASN A 1 104 ? 11.944 -9.514 -8.535 1.00 87.12 104 ASN A N 1
ATOM 836 C CA . ASN A 1 104 ? 12.663 -10.574 -7.825 1.00 87.12 104 ASN A CA 1
ATOM 837 C C . ASN A 1 104 ? 14.072 -10.101 -7.456 1.00 87.12 104 ASN A C 1
ATOM 839 O O . ASN A 1 104 ? 15.073 -10.627 -7.940 1.00 87.12 104 ASN A O 1
ATOM 843 N N . GLU A 1 105 ? 14.132 -9.040 -6.658 1.00 82.69 105 GLU A N 1
ATOM 844 C CA . GLU A 1 105 ? 15.379 -8.428 -6.203 1.00 82.69 105 GLU A CA 1
ATOM 845 C C . GLU A 1 105 ? 15.858 -9.103 -4.909 1.00 82.69 105 GLU A C 1
ATOM 847 O O . GLU A 1 105 ? 15.064 -9.332 -3.994 1.00 82.69 105 GLU A O 1
ATOM 852 N N . LYS A 1 106 ? 17.158 -9.410 -4.788 1.00 72.44 106 LYS A N 1
ATOM 853 C CA . LYS A 1 106 ? 17.699 -9.939 -3.527 1.00 72.44 106 LYS A CA 1
ATOM 854 C C . LYS A 1 106 ? 17.714 -8.835 -2.490 1.00 72.44 106 LYS A C 1
ATOM 856 O O . LYS A 1 106 ? 18.351 -7.799 -2.673 1.00 72.44 106 LYS A O 1
ATOM 861 N N . ARG A 1 107 ? 17.067 -9.104 -1.365 1.00 71.31 107 ARG A N 1
ATOM 862 C CA . ARG A 1 107 ? 17.000 -8.192 -0.229 1.00 71.31 107 ARG A CA 1
ATOM 863 C C . ARG A 1 107 ? 17.722 -8.793 0.968 1.00 71.31 107 ARG A C 1
ATOM 865 O O . ARG A 1 107 ? 17.741 -10.009 1.152 1.00 71.31 107 ARG A O 1
ATOM 872 N N . GLY A 1 108 ? 18.348 -7.923 1.757 1.00 67.69 108 GLY A N 1
ATOM 873 C CA . GLY A 1 108 ? 18.746 -8.260 3.122 1.00 67.69 108 GLY A CA 1
ATOM 874 C C . GLY A 1 108 ? 17.512 -8.405 4.016 1.00 67.69 108 GLY A C 1
ATOM 875 O O . GLY A 1 108 ? 16.384 -8.507 3.530 1.00 67.69 108 GLY A O 1
ATOM 876 N N . THR A 1 109 ? 17.694 -8.360 5.335 1.00 69.00 109 THR A N 1
ATOM 877 C CA . THR A 1 109 ? 16.530 -8.223 6.222 1.00 69.00 109 THR A CA 1
ATOM 878 C C . THR A 1 109 ? 15.787 -6.918 5.903 1.00 69.00 109 THR A C 1
ATOM 880 O O . THR A 1 109 ? 16.395 -5.963 5.412 1.00 69.00 109 THR A O 1
ATOM 883 N N . ARG A 1 110 ? 14.477 -6.843 6.187 1.00 66.25 110 ARG A N 1
ATOM 884 C CA . ARG A 1 110 ? 13.694 -5.609 5.968 1.00 66.25 110 ARG A CA 1
ATOM 885 C C . ARG A 1 110 ? 14.388 -4.392 6.591 1.00 66.25 110 ARG A C 1
ATOM 887 O O . ARG A 1 110 ? 14.581 -3.393 5.909 1.00 66.25 110 ARG A O 1
ATOM 894 N N . GLY A 1 111 ? 14.846 -4.506 7.839 1.00 63.97 111 GLY A N 1
ATOM 895 C CA . GLY A 1 111 ? 15.573 -3.430 8.518 1.00 63.97 111 GLY A CA 1
ATOM 896 C C . GLY A 1 111 ? 16.865 -3.010 7.804 1.00 63.97 111 GLY A C 1
ATOM 897 O O . GLY A 1 111 ? 17.129 -1.818 7.680 1.00 63.97 111 GLY A O 1
ATOM 898 N N . ASP A 1 112 ? 17.648 -3.957 7.278 1.00 69.62 112 ASP A N 1
ATOM 899 C CA . ASP A 1 112 ? 18.889 -3.648 6.547 1.00 69.62 112 ASP A CA 1
ATOM 900 C C . ASP A 1 112 ? 18.628 -2.971 5.200 1.00 69.62 112 ASP A C 1
ATOM 902 O O . ASP A 1 112 ? 19.357 -2.059 4.800 1.00 69.62 112 ASP A O 1
ATOM 906 N N . TYR A 1 113 ? 17.566 -3.397 4.516 1.00 69.31 113 TYR A N 1
ATOM 907 C CA . TYR A 1 113 ? 17.162 -2.825 3.242 1.00 69.31 113 TYR A CA 1
ATOM 908 C C . TYR A 1 113 ? 16.739 -1.361 3.397 1.00 69.31 113 TYR A C 1
ATOM 910 O O . TYR A 1 113 ? 17.307 -0.481 2.751 1.00 69.31 113 TYR A O 1
ATOM 918 N N . PHE A 1 114 ? 15.818 -1.065 4.318 1.00 68.06 114 PHE A N 1
ATOM 919 C CA . PHE A 1 114 ? 15.351 0.309 4.530 1.00 68.06 114 PHE A CA 1
ATOM 920 C C . PHE A 1 114 ? 16.404 1.222 5.170 1.00 68.06 114 PHE A C 1
ATOM 922 O O . PHE A 1 114 ? 16.366 2.426 4.956 1.00 68.06 114 PHE A O 1
ATOM 929 N N . ARG A 1 115 ? 17.398 0.677 5.887 1.00 67.69 115 ARG A N 1
ATOM 930 C CA . ARG A 1 115 ? 18.534 1.461 6.410 1.00 67.69 115 ARG A CA 1
ATOM 931 C C . ARG A 1 115 ? 19.385 2.085 5.301 1.00 67.69 115 ARG A C 1
ATOM 933 O O . ARG A 1 115 ? 19.926 3.170 5.486 1.00 67.69 115 ARG A O 1
ATOM 940 N N . THR A 1 116 ? 19.562 1.372 4.190 1.00 59.41 116 THR A N 1
ATOM 941 C CA . THR A 1 116 ? 20.459 1.775 3.090 1.00 59.41 116 THR A CA 1
ATOM 942 C C . THR A 1 116 ? 19.712 2.346 1.886 1.00 59.41 116 THR A C 1
ATOM 944 O O . THR A 1 116 ? 20.337 2.897 0.980 1.00 59.41 116 THR A O 1
ATOM 947 N N . THR A 1 117 ? 18.381 2.249 1.884 1.00 59.38 117 THR A N 1
ATOM 948 C CA . THR A 1 117 ? 17.529 2.815 0.839 1.00 59.38 117 THR A CA 1
ATOM 949 C C . THR A 1 117 ? 17.541 4.350 0.937 1.00 59.38 117 THR A C 1
ATOM 951 O O . THR A 1 117 ? 17.349 4.894 2.022 1.00 59.38 117 THR A O 1
ATOM 954 N N . PRO A 1 118 ? 17.752 5.078 -0.177 1.00 47.69 118 PRO A N 1
ATOM 955 C CA . PRO A 1 118 ? 17.856 6.542 -0.180 1.00 47.69 118 PRO A CA 1
ATOM 956 C C . PRO A 1 118 ? 16.526 7.264 0.089 1.00 47.69 118 PRO A C 1
ATOM 958 O O . PRO A 1 118 ? 16.517 8.489 0.198 1.00 47.69 118 PRO A O 1
ATOM 961 N N . TYR A 1 119 ? 15.410 6.533 0.170 1.00 52.50 119 TYR A N 1
ATOM 962 C CA . TYR A 1 119 ? 14.105 7.098 0.474 1.00 52.50 119 TYR A CA 1
ATOM 963 C C . TYR A 1 119 ? 14.043 7.452 1.962 1.00 52.50 119 TYR A C 1
ATOM 965 O O . TYR A 1 119 ? 13.913 6.594 2.833 1.00 52.50 119 TYR A O 1
ATOM 973 N N . GLN A 1 120 ? 14.196 8.739 2.250 1.00 55.38 120 GLN A N 1
ATOM 974 C CA . GLN A 1 120 ? 13.924 9.311 3.557 1.00 55.38 120 GLN A CA 1
ATOM 975 C C . GLN A 1 120 ? 12.703 10.203 3.395 1.00 55.38 120 GLN A C 1
ATOM 977 O O . GLN A 1 120 ? 12.767 11.194 2.665 1.00 55.38 120 GLN A O 1
ATOM 982 N N . ASP A 1 121 ? 11.602 9.840 4.055 1.00 56.62 121 ASP A N 1
ATOM 983 C CA . ASP A 1 121 ? 10.444 10.724 4.146 1.00 56.62 121 ASP A CA 1
ATOM 984 C C . ASP A 1 121 ? 10.897 12.077 4.695 1.00 56.62 121 ASP A C 1
ATOM 986 O O . ASP A 1 121 ? 11.666 12.157 5.664 1.00 56.62 121 ASP A O 1
ATOM 990 N N . ASP A 1 122 ? 10.428 13.144 4.053 1.00 48.94 122 ASP A N 1
ATOM 991 C CA . ASP A 1 122 ? 10.752 14.480 4.499 1.00 48.94 122 ASP A CA 1
ATOM 992 C C . ASP A 1 122 ? 10.079 14.780 5.847 1.00 48.94 122 ASP A C 1
ATOM 994 O O . ASP A 1 122 ? 8.978 14.330 6.170 1.00 48.94 122 ASP A O 1
ATOM 998 N N . VAL A 1 123 ? 10.756 15.577 6.669 1.00 51.62 123 VAL A N 1
ATOM 999 C CA . VAL A 1 123 ? 10.197 16.080 7.932 1.00 51.62 123 VAL A CA 1
ATOM 1000 C C . VAL A 1 123 ? 9.179 17.210 7.654 1.00 51.62 123 VAL A C 1
ATOM 1002 O O . VAL A 1 123 ? 8.630 17.800 8.583 1.00 51.62 123 VAL A O 1
ATOM 1005 N N . THR A 1 124 ? 8.915 17.552 6.381 1.00 49.75 124 THR A N 1
ATOM 1006 C CA . THR A 1 124 ? 8.123 18.734 5.997 1.00 49.75 124 THR A CA 1
ATOM 1007 C C . THR A 1 124 ? 6.613 18.509 6.097 1.00 49.75 124 THR A C 1
ATOM 1009 O O . THR A 1 124 ? 5.867 19.479 6.229 1.00 49.75 124 THR A O 1
ATOM 1012 N N . GLY A 1 125 ? 6.162 17.251 6.184 1.00 54.25 125 GLY A N 1
ATOM 1013 C CA . GLY A 1 125 ? 4.807 16.905 6.639 1.00 54.25 125 GLY A CA 1
ATOM 1014 C C . GLY A 1 125 ? 3.809 16.537 5.541 1.00 54.25 125 GLY A C 1
ATOM 1015 O O . GLY A 1 125 ? 2.638 16.331 5.840 1.00 54.25 125 GLY A O 1
ATOM 1016 N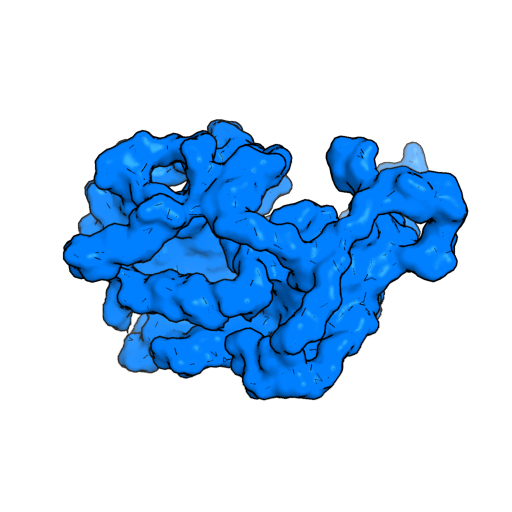 N . ILE A 1 126 ? 4.266 16.377 4.300 1.00 70.00 126 ILE A N 1
ATOM 1017 C CA . ILE A 1 126 ? 3.435 16.004 3.144 1.00 70.00 126 ILE A CA 1
ATOM 1018 C C . ILE A 1 126 ? 2.697 14.674 3.382 1.00 70.00 126 ILE A C 1
ATOM 1020 O O . ILE A 1 126 ? 1.493 14.555 3.156 1.00 70.00 126 ILE A O 1
ATOM 1024 N N . ARG A 1 127 ? 3.405 13.658 3.884 1.00 81.00 127 ARG A N 1
ATOM 1025 C CA . ARG A 1 127 ? 2.821 12.345 4.182 1.00 81.00 127 ARG A CA 1
ATOM 1026 C C . ARG A 1 127 ? 1.877 12.377 5.390 1.00 81.00 127 ARG A C 1
ATOM 1028 O O . ARG A 1 127 ? 0.830 11.730 5.360 1.00 81.00 127 ARG A O 1
ATOM 1035 N N . ARG A 1 128 ? 2.221 13.158 6.422 1.00 88.44 128 ARG A N 1
ATOM 1036 C CA . ARG A 1 128 ? 1.403 13.311 7.635 1.00 88.44 128 ARG A CA 1
ATOM 1037 C C . ARG A 1 128 ? -0.006 13.758 7.289 1.00 88.44 128 ARG A C 1
ATOM 1039 O O . ARG A 1 128 ? -0.952 13.210 7.834 1.00 88.44 128 ARG A O 1
ATOM 1046 N N . ASP A 1 129 ? -0.156 14.758 6.428 1.00 90.12 129 ASP A N 1
ATOM 1047 C CA . ASP A 1 129 ? -1.474 15.339 6.171 1.00 90.12 129 ASP A CA 1
ATOM 1048 C C . ASP A 1 129 ? -2.426 14.290 5.561 1.00 90.12 129 ASP A C 1
ATOM 1050 O O . ASP A 1 129 ? -3.567 14.163 5.999 1.00 90.12 129 ASP A O 1
ATOM 1054 N N . ARG A 1 130 ? -1.916 13.404 4.692 1.00 91.69 130 ARG A N 1
ATOM 1055 C CA . ARG A 1 130 ? -2.679 12.246 4.198 1.00 91.69 130 ARG A CA 1
ATOM 1056 C C . ARG A 1 130 ? -3.017 11.238 5.300 1.00 91.69 130 ARG A C 1
ATOM 1058 O O . ARG A 1 130 ? -4.115 10.683 5.307 1.00 91.69 130 ARG A O 1
ATOM 1065 N N . GLU A 1 131 ? -2.090 10.969 6.219 1.00 94.69 131 GLU A N 1
ATOM 1066 C CA . GLU A 1 131 ? -2.360 10.109 7.379 1.00 94.69 131 GLU A CA 1
ATOM 1067 C C . GLU A 1 131 ? -3.461 10.712 8.263 1.00 94.69 131 GLU A C 1
ATOM 1069 O O . GLU A 1 131 ? -4.376 9.997 8.663 1.00 94.69 131 GLU A O 1
ATOM 1074 N N . LEU A 1 132 ? -3.433 12.027 8.505 1.00 94.88 132 LEU A N 1
ATOM 1075 C CA . LEU A 1 132 ? -4.458 12.748 9.262 1.00 94.88 132 LEU A CA 1
ATOM 1076 C C . LEU A 1 132 ? -5.828 12.708 8.569 1.00 94.88 132 LEU A C 1
ATOM 1078 O O . LEU A 1 132 ? -6.836 12.468 9.241 1.00 94.88 132 LEU A O 1
ATOM 1082 N N . ASP A 1 133 ? -5.877 12.878 7.246 1.00 95.56 133 ASP A N 1
ATOM 1083 C CA . ASP A 1 133 ? -7.123 12.773 6.482 1.00 95.56 133 ASP A CA 1
ATOM 1084 C C . ASP A 1 133 ? -7.728 11.368 6.600 1.00 95.56 133 ASP A C 1
ATOM 1086 O O . ASP A 1 133 ? -8.920 11.212 6.886 1.00 95.56 133 ASP A O 1
ATOM 1090 N N . LEU A 1 134 ? -6.902 10.322 6.458 1.00 97.25 134 LEU A N 1
ATOM 1091 C CA . LEU A 1 134 ? -7.350 8.945 6.658 1.00 97.25 134 LEU A CA 1
ATOM 1092 C C . LEU A 1 134 ? -7.817 8.692 8.090 1.00 97.25 134 LEU A C 1
ATOM 1094 O O . LEU A 1 134 ? -8.809 7.992 8.278 1.00 97.25 134 LEU A O 1
ATOM 1098 N N . ILE A 1 135 ? -7.161 9.269 9.099 1.00 97.38 135 ILE A N 1
ATOM 1099 C CA . ILE A 1 135 ? -7.604 9.139 10.492 1.00 97.38 135 ILE A CA 1
ATOM 1100 C C . ILE A 1 135 ? -8.991 9.736 10.669 1.00 97.38 135 ILE A C 1
ATOM 1102 O O . ILE A 1 135 ? -9.882 9.065 11.186 1.00 97.38 135 ILE A O 1
ATOM 1106 N N . SER A 1 136 ? -9.197 10.958 10.180 1.00 96.75 136 SER A N 1
ATOM 1107 C CA . SER A 1 136 ? -10.494 11.636 10.222 1.00 96.75 136 SER A CA 1
ATOM 1108 C C . SER A 1 136 ? -11.592 10.793 9.559 1.00 96.75 136 SER A C 1
ATOM 1110 O O . SER A 1 136 ? -12.665 10.571 10.132 1.00 96.75 136 SER A O 1
ATOM 1112 N N . ILE A 1 137 ? -11.301 10.232 8.381 1.00 97.25 137 ILE A N 1
ATOM 1113 C CA . ILE A 1 137 ? -12.213 9.347 7.649 1.00 97.25 137 ILE A CA 1
ATOM 1114 C C . ILE A 1 137 ? -12.497 8.061 8.439 1.00 97.25 137 ILE A C 1
ATOM 1116 O O . ILE A 1 137 ? -13.661 7.685 8.595 1.00 97.25 137 ILE A O 1
ATOM 1120 N N . GLY A 1 138 ? -11.465 7.400 8.965 1.00 97.38 138 GLY A N 1
ATOM 1121 C CA . GLY A 1 138 ? -11.582 6.157 9.727 1.00 97.38 138 GLY A CA 1
ATOM 1122 C C . GLY A 1 138 ? -12.385 6.332 11.010 1.00 97.38 138 GLY A C 1
ATOM 1123 O O . GLY A 1 138 ? -13.337 5.585 11.247 1.00 97.38 138 GLY A O 1
ATOM 1124 N N . MET A 1 139 ? -12.074 7.375 11.785 1.00 96.44 139 MET A N 1
ATOM 1125 C CA . MET A 1 139 ? -12.814 7.734 12.995 1.00 96.44 139 MET A CA 1
ATOM 1126 C C . MET A 1 139 ? -14.290 7.990 12.692 1.00 96.44 139 MET A C 1
ATOM 1128 O O . MET A 1 139 ? -15.158 7.483 13.404 1.00 96.44 139 MET A O 1
ATOM 1132 N N . LYS A 1 140 ? -14.601 8.709 11.606 1.00 96.25 140 LYS A N 1
ATOM 1133 C CA . LYS A 1 140 ? -15.983 8.968 11.184 1.00 96.25 140 LYS A CA 1
ATOM 1134 C C . LYS A 1 140 ? -16.721 7.683 10.799 1.00 96.25 140 LYS A C 1
ATOM 1136 O O . LYS A 1 140 ? -17.809 7.426 11.323 1.00 96.25 140 LYS A O 1
ATOM 1141 N N . ILE A 1 141 ? -16.137 6.869 9.917 1.00 96.00 141 ILE A N 1
ATOM 1142 C CA . ILE A 1 141 ? -16.761 5.640 9.399 1.00 96.00 141 ILE A CA 1
ATOM 1143 C C . ILE A 1 141 ? -17.025 4.646 10.536 1.00 96.00 141 ILE A C 1
ATOM 1145 O O . ILE A 1 141 ? -18.141 4.133 10.668 1.00 96.00 141 ILE A O 1
ATOM 1149 N N . ALA A 1 142 ? -16.029 4.396 11.388 1.00 95.50 142 ALA A N 1
ATOM 1150 C CA . ALA A 1 142 ? -16.180 3.487 12.521 1.00 95.50 142 ALA A CA 1
ATOM 1151 C C . ALA A 1 142 ? -16.882 4.120 13.731 1.00 95.50 142 ALA A C 1
ATOM 1153 O O . ALA A 1 142 ? -17.275 3.397 14.644 1.00 95.50 142 ALA A O 1
ATOM 1154 N N . SER A 1 143 ? -17.134 5.433 13.708 1.00 94.88 143 SER A N 1
ATOM 1155 C CA . SER A 1 143 ? -17.703 6.182 14.836 1.00 94.88 143 SER A CA 1
ATOM 1156 C C . SER A 1 143 ? -16.870 5.995 16.112 1.00 94.88 143 SER A C 1
ATOM 1158 O O . SER A 1 143 ? -17.408 5.711 17.182 1.00 94.88 143 SER A O 1
ATOM 1160 N N . LEU A 1 144 ? -15.547 6.102 15.962 1.00 94.88 144 LEU A N 1
ATOM 1161 C CA . LEU A 1 144 ? -14.578 5.926 17.040 1.00 94.88 144 LEU A CA 1
ATOM 1162 C C . LEU A 1 144 ? -14.580 7.135 17.977 1.00 94.88 144 LEU A C 1
ATOM 1164 O O . LEU A 1 144 ? -14.773 8.271 17.545 1.00 94.88 144 LEU A O 1
ATOM 1168 N N . SER A 1 145 ? -14.349 6.879 19.263 1.00 92.81 145 SER A N 1
ATOM 1169 C CA . SER A 1 145 ? -14.144 7.927 20.262 1.00 92.81 145 SER A CA 1
ATOM 1170 C C . SER A 1 145 ? -12.685 8.390 20.289 1.00 92.81 145 SER A C 1
ATOM 1172 O O . SER A 1 145 ? -11.798 7.743 19.736 1.00 92.81 145 SER A O 1
ATOM 1174 N N . GLU A 1 146 ? -12.417 9.486 20.995 1.00 90.56 146 GLU A N 1
ATOM 1175 C CA . GLU A 1 146 ? -11.055 10.007 21.205 1.00 90.56 146 GLU A CA 1
ATOM 1176 C C . GLU A 1 146 ? -10.150 9.048 22.003 1.00 90.56 146 GLU A C 1
ATOM 1178 O O . GLU A 1 146 ? -8.930 9.157 21.952 1.00 90.56 146 GLU A O 1
ATOM 1183 N N . ASN A 1 147 ? -10.735 8.059 22.688 1.00 91.44 147 ASN A N 1
ATOM 1184 C CA . ASN A 1 147 ? -10.002 7.037 23.440 1.00 91.44 147 ASN A CA 1
ATOM 1185 C C . ASN A 1 147 ? -9.641 5.800 22.594 1.00 91.44 147 ASN A C 1
ATOM 1187 O O . ASN A 1 147 ? -9.175 4.807 23.154 1.00 91.44 147 ASN A O 1
ATOM 1191 N N . CYS A 1 148 ? -9.902 5.810 21.283 1.00 95.81 148 CYS A N 1
ATOM 1192 C CA . CYS A 1 148 ? -9.612 4.672 20.412 1.00 95.81 148 CYS A CA 1
ATOM 1193 C C . CYS A 1 148 ? -8.106 4.414 20.263 1.00 95.81 148 CYS A C 1
ATOM 1195 O O . CYS A 1 148 ? -7.296 5.340 20.294 1.00 95.81 148 CYS A O 1
ATOM 1197 N N . ASN A 1 149 ? -7.737 3.146 20.084 1.00 97.62 149 ASN A N 1
ATOM 1198 C CA . ASN A 1 149 ? -6.348 2.757 19.863 1.00 97.62 149 ASN A CA 1
ATOM 1199 C C . ASN A 1 149 ? -5.990 2.927 18.384 1.00 97.62 149 ASN A C 1
ATOM 1201 O O . ASN A 1 149 ? -6.550 2.234 17.529 1.00 97.62 149 ASN A O 1
ATOM 1205 N N . ILE A 1 150 ? -5.034 3.804 18.084 1.00 98.50 150 ILE A N 1
ATOM 1206 C CA . ILE A 1 150 ? -4.592 4.106 16.718 1.00 98.50 150 ILE A CA 1
ATOM 1207 C C . ILE A 1 150 ? -3.164 3.594 16.515 1.00 98.50 150 ILE A C 1
ATOM 1209 O O . ILE A 1 150 ? -2.307 3.825 17.364 1.00 98.50 150 ILE A O 1
ATOM 1213 N N . LEU A 1 151 ? -2.892 2.948 15.380 1.00 98.31 151 LEU A N 1
ATOM 1214 C CA . LEU A 1 151 ? -1.540 2.625 14.919 1.00 98.31 151 LEU A CA 1
ATOM 1215 C C . LEU A 1 151 ? -1.231 3.349 13.608 1.00 98.31 151 LEU A C 1
ATOM 1217 O O . LEU A 1 151 ? -1.916 3.140 12.608 1.00 98.31 151 LEU A O 1
ATOM 1221 N N . ILE A 1 152 ? -0.149 4.126 13.587 1.00 97.19 152 ILE A N 1
ATOM 1222 C CA . ILE A 1 152 ? 0.482 4.609 12.353 1.00 97.19 152 ILE A CA 1
ATOM 1223 C C . ILE A 1 152 ? 1.543 3.586 11.937 1.00 97.19 152 ILE A C 1
ATOM 1225 O O . ILE A 1 152 ? 2.573 3.438 12.597 1.00 97.19 152 ILE A O 1
ATOM 1229 N N . TYR A 1 153 ? 1.268 2.821 10.885 1.00 95.88 153 TYR A N 1
ATOM 1230 C CA . TYR A 1 153 ? 2.124 1.740 10.408 1.00 95.88 153 TYR A CA 1
ATOM 1231 C C . TYR A 1 153 ? 3.028 2.202 9.263 1.00 95.88 153 TYR A C 1
ATOM 1233 O O . TYR A 1 153 ? 2.564 2.799 8.292 1.00 95.88 153 TYR A O 1
ATOM 1241 N N . GLY A 1 154 ? 4.320 1.892 9.387 1.00 91.12 154 GLY A N 1
ATOM 1242 C CA . GLY A 1 154 ? 5.370 2.387 8.502 1.00 91.12 154 GLY A CA 1
ATOM 1243 C C . GLY A 1 154 ? 5.570 3.893 8.638 1.00 91.12 154 GLY A C 1
ATOM 1244 O O . GLY A 1 154 ? 5.710 4.548 7.618 1.00 91.12 154 GLY A O 1
ATOM 1245 N N . SER A 1 155 ? 5.493 4.448 9.852 1.00 89.12 155 SER A N 1
ATOM 1246 C CA . SER A 1 155 ? 5.381 5.891 10.129 1.00 89.12 155 SER A CA 1
ATOM 1247 C C . SER A 1 155 ? 6.523 6.765 9.598 1.00 89.12 155 SER A C 1
ATOM 1249 O O . SER A 1 155 ? 6.387 7.990 9.587 1.00 89.12 155 SER A O 1
ATOM 1251 N N . GLY A 1 156 ? 7.653 6.180 9.206 1.00 84.94 156 GLY A N 1
ATOM 1252 C CA . GLY A 1 156 ? 8.850 6.888 8.776 1.00 84.94 156 GLY A CA 1
ATOM 1253 C C . GLY A 1 156 ? 9.287 7.924 9.810 1.00 84.94 156 GLY A C 1
ATOM 1254 O O . GLY A 1 156 ? 9.296 7.669 11.016 1.00 84.94 156 GLY A O 1
ATOM 1255 N N . ASN A 1 157 ? 9.595 9.126 9.327 1.00 82.94 157 ASN A N 1
ATOM 1256 C CA . ASN A 1 157 ? 9.914 10.293 10.153 1.00 82.94 157 ASN A CA 1
ATOM 1257 C C . ASN A 1 157 ? 8.720 11.240 10.349 1.00 82.94 157 ASN A C 1
ATOM 1259 O O . ASN A 1 157 ? 8.903 12.402 10.722 1.00 82.94 157 ASN A O 1
ATOM 1263 N N . THR A 1 158 ? 7.494 10.781 10.081 1.00 82.38 158 THR A N 1
ATOM 1264 C CA . THR A 1 158 ? 6.312 11.628 10.259 1.00 82.38 158 THR A CA 1
ATOM 1265 C C . THR A 1 158 ? 6.094 11.947 11.739 1.00 82.38 158 THR A C 1
ATOM 1267 O O . THR A 1 158 ? 6.232 11.101 12.622 1.00 82.38 158 THR A O 1
ATOM 1270 N N . ASN A 1 159 ? 5.701 13.188 12.036 1.00 85.50 159 ASN A N 1
ATOM 1271 C CA . ASN A 1 159 ? 5.311 13.590 13.390 1.00 85.50 159 ASN A CA 1
ATOM 1272 C C . ASN A 1 159 ? 3.805 13.407 13.657 1.00 85.50 159 ASN A C 1
ATOM 1274 O O . ASN A 1 159 ? 3.268 14.012 14.587 1.00 85.50 159 ASN A O 1
ATOM 1278 N N . THR A 1 160 ? 3.124 12.573 12.861 1.00 91.19 160 THR A N 1
ATOM 1279 C CA . THR A 1 160 ? 1.676 12.316 12.926 1.00 91.19 160 THR A CA 1
ATOM 1280 C C . THR A 1 160 ? 1.240 11.907 14.324 1.00 91.19 160 THR A C 1
ATOM 1282 O O . THR A 1 160 ? 0.316 12.498 14.879 1.00 91.19 160 THR A O 1
ATOM 1285 N N . ARG A 1 161 ? 1.959 10.968 14.951 1.00 92.19 161 ARG A N 1
ATOM 1286 C CA . ARG A 1 161 ? 1.677 10.549 16.328 1.00 92.19 161 ARG A CA 1
ATOM 1287 C C . ARG A 1 161 ? 1.737 11.728 17.303 1.00 92.19 161 ARG A C 1
ATOM 1289 O O . ARG A 1 161 ? 0.772 11.969 18.024 1.00 92.19 161 ARG A O 1
ATOM 1296 N N . GLN A 1 162 ? 2.842 12.476 17.311 1.00 90.75 162 GLN A N 1
ATOM 1297 C CA . GLN A 1 162 ? 3.013 13.620 18.214 1.00 90.75 162 GLN A CA 1
ATOM 1298 C C . GLN A 1 162 ? 1.916 14.670 18.003 1.00 90.75 162 GLN A C 1
ATOM 1300 O O . GLN A 1 162 ? 1.405 15.245 18.963 1.00 90.75 162 GLN A O 1
ATOM 1305 N N . PHE A 1 163 ? 1.529 14.905 16.747 1.00 92.06 163 PHE A N 1
ATOM 1306 C CA . PHE A 1 163 ? 0.442 15.814 16.408 1.00 92.06 163 PHE A CA 1
ATOM 1307 C C . PHE A 1 163 ? -0.897 15.357 17.003 1.00 92.06 163 PHE A C 1
ATOM 1309 O O . PHE A 1 163 ? -1.596 16.167 17.607 1.00 92.06 163 PHE A O 1
ATOM 1316 N N . LEU A 1 164 ? -1.242 14.073 16.880 1.00 93.88 164 LEU A N 1
ATOM 1317 C CA . LEU A 1 164 ? -2.495 13.512 17.399 1.00 93.88 164 LEU A CA 1
ATOM 1318 C C . LEU A 1 164 ? -2.553 13.546 18.932 1.00 93.88 164 LEU A C 1
ATOM 1320 O O . LEU A 1 164 ? -3.578 13.934 19.493 1.00 93.88 164 LEU A O 1
ATOM 1324 N N . VAL A 1 165 ? -1.440 13.242 19.604 1.00 93.31 165 VAL A N 1
ATOM 1325 C CA . VAL A 1 165 ? -1.325 13.367 21.067 1.00 93.31 165 VAL A CA 1
ATOM 1326 C C . VAL A 1 165 ? -1.553 14.812 21.509 1.00 93.31 165 VAL A C 1
ATOM 1328 O O . VAL A 1 165 ? -2.355 15.068 22.405 1.00 93.31 165 VAL A O 1
ATOM 1331 N N . ASN A 1 166 ? -0.950 15.783 20.814 1.00 91.94 166 ASN A N 1
ATOM 1332 C CA . ASN A 1 166 ? -1.170 17.209 21.082 1.00 91.94 166 ASN A CA 1
ATOM 1333 C C . ASN A 1 166 ? -2.618 17.662 20.809 1.00 91.94 166 ASN A C 1
ATOM 1335 O O . ASN A 1 166 ? -3.033 18.717 21.289 1.00 91.94 166 ASN A O 1
ATOM 1339 N N . LYS A 1 167 ? -3.386 16.890 20.032 1.00 91.94 167 LYS A N 1
ATOM 1340 C CA . LYS A 1 167 ? -4.818 17.102 19.772 1.00 91.94 167 LYS A CA 1
ATOM 1341 C C . LYS A 1 167 ? -5.734 16.369 20.757 1.00 91.94 167 LYS A C 1
ATOM 1343 O O . LYS A 1 167 ? -6.945 16.501 20.630 1.00 91.94 167 LYS A O 1
ATOM 1348 N N . GLY A 1 168 ? -5.179 15.659 21.741 1.00 91.62 168 GLY A N 1
ATOM 1349 C CA . GLY A 1 168 ? -5.932 14.988 22.803 1.00 91.62 168 GLY A CA 1
ATOM 1350 C C . GLY A 1 168 ? -6.137 13.484 22.604 1.00 91.62 168 GLY A C 1
ATOM 1351 O O . GLY A 1 168 ? -6.752 12.854 23.458 1.00 91.62 168 GLY A O 1
ATOM 1352 N N . LEU A 1 169 ? -5.605 12.886 21.532 1.00 93.81 169 LEU A N 1
ATOM 1353 C CA . LEU A 1 169 ? -5.670 11.437 21.320 1.00 93.81 169 LEU A CA 1
ATOM 1354 C C . LEU A 1 169 ? -4.539 10.752 22.092 1.00 93.81 169 LEU A C 1
ATOM 1356 O O . LEU A 1 169 ? -3.374 10.827 21.710 1.00 93.81 169 LEU A O 1
ATOM 1360 N N . SER A 1 170 ? -4.876 10.092 23.195 1.00 89.19 170 SER A N 1
ATOM 1361 C CA . SER A 1 170 ? -3.897 9.513 24.125 1.00 89.19 170 SER A CA 1
ATOM 1362 C C . SER A 1 170 ? -3.352 8.150 23.688 1.00 89.19 170 SER A C 1
ATOM 1364 O O . SER A 1 170 ? -2.203 7.830 23.982 1.00 89.19 170 SER A O 1
ATOM 1366 N N . ASN A 1 171 ? -4.138 7.360 22.954 1.00 95.31 171 ASN A N 1
ATOM 1367 C CA . ASN A 1 171 ? -3.811 5.973 22.613 1.00 95.31 171 ASN A CA 1
ATOM 1368 C C . ASN A 1 171 ? -3.277 5.830 21.178 1.00 95.31 171 ASN A C 1
ATOM 1370 O O . ASN A 1 171 ? -3.800 5.054 20.376 1.00 95.31 171 ASN A O 1
ATOM 1374 N N . VAL A 1 172 ? -2.233 6.595 20.845 1.00 97.25 172 VAL A N 1
ATOM 1375 C CA . VAL A 1 172 ? -1.634 6.601 19.502 1.00 97.25 172 VAL A CA 1
ATOM 1376 C C . VAL A 1 172 ? -0.250 5.964 19.519 1.00 97.25 172 VAL A C 1
ATOM 1378 O O . VAL A 1 172 ? 0.688 6.464 20.144 1.00 97.25 172 VAL A O 1
ATOM 1381 N N . TRP A 1 173 ? -0.129 4.877 18.770 1.00 97.62 173 TRP A N 1
ATOM 1382 C CA . TRP A 1 173 ? 1.096 4.131 18.543 1.00 97.62 173 TRP A CA 1
ATOM 1383 C C . TRP A 1 173 ? 1.620 4.393 17.138 1.00 97.62 173 TRP A C 1
ATOM 1385 O O . TRP A 1 173 ? 0.864 4.690 16.210 1.00 97.62 173 TRP A O 1
ATOM 1395 N N . ALA A 1 174 ? 2.925 4.247 16.973 1.00 96.06 174 ALA A N 1
ATOM 1396 C CA . ALA A 1 174 ? 3.568 4.258 15.673 1.00 96.06 174 ALA A CA 1
ATOM 1397 C C . ALA A 1 174 ? 4.477 3.036 15.530 1.00 96.06 174 ALA A C 1
ATOM 1399 O O . ALA A 1 174 ? 4.902 2.418 16.510 1.00 96.06 174 ALA A O 1
ATOM 1400 N N . SER A 1 175 ? 4.760 2.652 14.295 1.00 94.62 175 SER A N 1
ATOM 1401 C CA . SER A 1 175 ? 5.726 1.598 14.025 1.00 94.62 175 SER A CA 1
ATOM 1402 C C . SER A 1 175 ? 6.407 1.803 12.697 1.00 94.62 175 SER A C 1
ATOM 1404 O O . SER A 1 175 ? 5.786 2.245 11.735 1.00 94.62 175 SER A O 1
ATOM 1406 N N . ASP A 1 176 ? 7.669 1.407 12.650 1.00 91.75 176 ASP A N 1
ATOM 1407 C CA . ASP A 1 176 ? 8.456 1.381 11.429 1.00 91.75 176 ASP A CA 1
ATOM 1408 C C . ASP A 1 176 ? 9.448 0.209 11.463 1.00 91.75 176 ASP A C 1
ATOM 1410 O O . ASP A 1 176 ? 9.540 -0.525 12.453 1.00 91.75 176 ASP A O 1
ATOM 1414 N N . VAL A 1 177 ? 10.158 -0.010 10.364 1.00 87.06 177 VAL A N 1
ATOM 1415 C CA . VAL A 1 177 ? 11.245 -0.986 10.233 1.00 87.06 177 VAL A CA 1
ATOM 1416 C C . VAL A 1 177 ? 12.598 -0.307 9.993 1.00 87.06 177 VAL A C 1
ATOM 1418 O O . VAL A 1 177 ? 13.635 -0.920 10.251 1.00 87.06 177 VAL A O 1
ATOM 1421 N N . ALA A 1 178 ? 12.609 0.946 9.532 1.00 82.81 178 ALA A N 1
ATOM 1422 C CA . ALA A 1 178 ? 13.800 1.715 9.213 1.00 82.81 178 ALA A CA 1
ATOM 1423 C C . ALA A 1 178 ? 14.530 2.157 10.487 1.00 82.81 178 ALA A C 1
ATOM 1425 O O . ALA A 1 178 ? 13.938 2.690 11.423 1.00 82.81 178 ALA A O 1
ATOM 1426 N N . GLU A 1 179 ? 15.843 1.943 10.563 1.00 81.94 179 GLU A N 1
ATOM 1427 C CA . GLU A 1 179 ? 16.601 2.260 11.782 1.00 81.94 179 GLU A CA 1
ATOM 1428 C C . GLU A 1 179 ? 16.756 3.758 12.055 1.00 81.94 179 GLU A C 1
ATOM 1430 O O . GLU A 1 179 ? 16.977 4.141 13.199 1.00 81.94 179 GLU A O 1
ATOM 1435 N N . ASN A 1 180 ? 16.656 4.585 11.017 1.00 77.81 180 ASN A N 1
ATOM 1436 C CA . ASN A 1 180 ? 16.770 6.039 11.088 1.00 77.81 180 ASN A CA 1
ATOM 1437 C C . ASN A 1 180 ? 15.433 6.743 11.378 1.00 77.81 180 ASN A C 1
ATOM 1439 O O . ASN A 1 180 ? 15.409 7.972 11.367 1.00 77.81 180 ASN A O 1
ATOM 1443 N N . ALA A 1 181 ? 14.348 5.995 11.612 1.00 81.81 181 ALA A N 1
ATOM 1444 C CA . ALA A 1 181 ? 13.079 6.565 12.050 1.00 81.81 181 ALA A CA 1
ATOM 1445 C C . ALA A 1 181 ? 13.176 7.145 13.477 1.00 81.81 181 ALA A C 1
ATOM 1447 O O . ALA A 1 181 ? 14.062 6.788 14.261 1.00 81.81 181 ALA A O 1
ATOM 1448 N N . ILE A 1 182 ? 12.248 8.037 13.831 1.00 81.12 182 ILE A N 1
ATOM 1449 C CA . ILE A 1 182 ? 12.162 8.626 15.174 1.00 81.12 182 ILE A CA 1
ATOM 1450 C C . ILE A 1 182 ? 11.420 7.654 16.098 1.00 81.12 182 ILE A C 1
ATOM 1452 O O . ILE A 1 182 ? 10.219 7.454 15.949 1.00 81.12 182 ILE A O 1
ATOM 1456 N N . TYR A 1 183 ? 12.131 7.069 17.065 1.00 85.50 183 TYR A N 1
ATOM 1457 C CA . TYR A 1 183 ? 11.575 6.114 18.029 1.00 85.50 183 TYR A CA 1
ATOM 1458 C C . TYR A 1 183 ? 11.418 6.723 19.428 1.00 85.50 183 TYR A C 1
ATOM 1460 O O . TYR A 1 183 ? 12.281 7.463 19.898 1.00 85.50 183 TYR A O 1
ATOM 1468 N N . ASP A 1 184 ? 10.338 6.350 20.109 1.00 89.56 184 ASP A N 1
ATOM 1469 C CA . ASP A 1 184 ? 10.048 6.659 21.509 1.00 89.56 184 ASP A CA 1
ATOM 1470 C C . ASP A 1 184 ? 9.312 5.479 22.167 1.00 89.56 184 ASP A C 1
ATOM 1472 O O . ASP A 1 184 ? 9.209 4.401 21.585 1.00 89.56 184 ASP A O 1
ATOM 1476 N N . GLU A 1 185 ? 8.807 5.648 23.389 1.00 90.69 185 GLU A N 1
ATOM 1477 C CA . GLU A 1 185 ? 8.171 4.555 24.140 1.00 90.69 185 GLU A CA 1
ATOM 1478 C C . GLU A 1 185 ? 6.888 3.988 23.485 1.00 90.69 185 GLU A C 1
ATOM 1480 O O . GLU A 1 185 ? 6.489 2.869 23.801 1.00 90.69 185 GLU A O 1
ATOM 1485 N N . TYR A 1 186 ? 6.276 4.717 22.541 1.00 93.50 186 TYR A N 1
ATOM 1486 C CA . TYR A 1 186 ? 5.067 4.315 21.805 1.00 93.50 186 TYR A CA 1
ATOM 1487 C C . TYR A 1 186 ? 5.314 4.148 20.298 1.00 93.50 186 TYR A C 1
ATOM 1489 O O . TYR A 1 186 ? 4.372 3.935 19.527 1.00 93.50 186 TYR A O 1
ATOM 1497 N N . THR A 1 187 ? 6.572 4.244 19.871 1.00 94.56 187 THR A N 1
ATOM 1498 C CA . THR A 1 187 ? 6.988 4.069 18.483 1.00 94.56 187 THR A CA 1
ATOM 1499 C C . THR A 1 187 ? 7.923 2.878 18.407 1.00 94.56 187 THR A C 1
ATOM 1501 O O . THR A 1 187 ? 9.024 2.899 18.951 1.00 94.56 187 THR A O 1
ATOM 1504 N N . ILE A 1 188 ? 7.480 1.811 17.750 1.00 95.44 188 ILE A N 1
ATOM 1505 C CA . ILE A 1 188 ? 8.140 0.508 17.836 1.00 95.44 188 ILE A CA 1
ATOM 1506 C C . ILE A 1 188 ? 8.862 0.176 16.535 1.00 95.44 188 ILE A C 1
ATOM 1508 O O . ILE A 1 188 ? 8.265 0.177 15.457 1.00 95.44 188 ILE A O 1
ATOM 1512 N N . ASN A 1 189 ? 10.145 -0.184 16.637 1.00 92.31 189 ASN A N 1
ATOM 1513 C CA . ASN A 1 189 ? 10.874 -0.762 15.513 1.00 92.31 189 ASN A CA 1
ATOM 1514 C C . ASN A 1 189 ? 10.454 -2.228 15.335 1.00 92.31 189 ASN A C 1
ATOM 1516 O O . ASN A 1 189 ? 11.015 -3.137 15.949 1.00 92.31 189 ASN A O 1
ATOM 1520 N N . THR A 1 190 ? 9.469 -2.459 14.475 1.00 90.06 190 THR A N 1
ATOM 1521 C CA . THR A 1 190 ? 8.940 -3.794 14.156 1.00 90.06 190 THR A CA 1
ATOM 1522 C C . THR A 1 190 ? 9.921 -4.651 13.354 1.00 90.06 190 THR A C 1
ATOM 1524 O O . THR A 1 190 ? 9.781 -5.870 13.330 1.00 90.06 190 THR A O 1
ATOM 1527 N N . GLY A 1 191 ? 10.966 -4.057 12.768 1.00 85.75 191 GLY A N 1
ATOM 1528 C CA . GLY A 1 191 ? 12.083 -4.802 12.182 1.00 85.75 191 GLY A CA 1
ATOM 1529 C C . GLY A 1 191 ? 12.959 -5.485 13.240 1.00 85.75 191 GLY A C 1
ATOM 1530 O O . GLY A 1 191 ? 13.445 -6.590 13.017 1.00 85.75 191 GLY A O 1
ATOM 1531 N N . LYS A 1 192 ? 13.130 -4.853 14.410 1.00 88.25 192 LYS A N 1
ATOM 1532 C CA . LYS A 1 192 ? 13.903 -5.384 15.550 1.00 88.25 192 LYS A CA 1
ATOM 1533 C C . LYS A 1 192 ? 13.043 -6.158 16.547 1.00 88.25 192 LYS A C 1
ATOM 1535 O O . LYS A 1 192 ? 13.531 -7.076 17.201 1.00 88.25 192 LYS A O 1
ATOM 1540 N N . GLN A 1 193 ? 11.777 -5.777 16.688 1.00 90.81 193 GLN A N 1
ATOM 1541 C CA . GLN A 1 193 ? 10.832 -6.348 17.647 1.00 90.81 193 GLN A CA 1
ATOM 1542 C C . GLN A 1 193 ? 9.504 -6.709 16.954 1.00 90.81 193 GLN A C 1
ATOM 1544 O O . GLN A 1 193 ? 8.470 -6.106 17.250 1.00 90.81 193 GLN A O 1
ATOM 1549 N N . PRO A 1 194 ? 9.500 -7.694 16.036 1.00 87.62 194 PRO A N 1
ATOM 1550 C CA . PRO A 1 194 ? 8.330 -8.007 15.209 1.00 87.62 194 PRO A CA 1
ATOM 1551 C C . PRO A 1 194 ? 7.099 -8.426 16.022 1.00 87.62 194 PRO A C 1
ATOM 1553 O O . PRO A 1 194 ? 5.977 -8.104 15.651 1.00 87.62 194 PRO A O 1
ATOM 1556 N N . ASP A 1 195 ? 7.288 -9.078 17.170 1.00 91.19 195 ASP A N 1
ATOM 1557 C CA . ASP A 1 195 ? 6.179 -9.572 17.998 1.00 91.19 195 ASP A CA 1
ATOM 1558 C C . ASP A 1 195 ? 5.769 -8.620 19.130 1.00 91.19 195 ASP A C 1
ATOM 1560 O O . ASP A 1 195 ? 5.021 -9.034 20.015 1.00 91.19 195 ASP A O 1
ATOM 1564 N N . TYR A 1 196 ? 6.276 -7.381 19.172 1.00 95.25 196 TYR A N 1
ATOM 1565 C CA . TYR A 1 196 ? 6.041 -6.480 20.308 1.00 95.25 196 TYR A CA 1
ATOM 1566 C C . TYR A 1 196 ? 4.545 -6.290 20.596 1.00 95.25 196 TYR A C 1
ATOM 1568 O O . TYR A 1 196 ? 4.088 -6.601 21.695 1.00 95.25 196 TYR A O 1
ATOM 1576 N N . PHE A 1 197 ? 3.769 -5.848 19.601 1.00 95.94 197 PHE A N 1
ATOM 1577 C CA . PHE A 1 197 ? 2.341 -5.566 19.780 1.00 95.94 197 PHE A CA 1
ATOM 1578 C C . PHE A 1 197 ? 1.552 -6.823 20.158 1.00 95.94 197 PHE A C 1
ATOM 1580 O O . PHE A 1 197 ? 0.729 -6.784 21.072 1.00 95.94 197 PHE A O 1
ATOM 1587 N N . LYS A 1 198 ? 1.881 -7.963 19.541 1.00 93.75 198 LYS A N 1
ATOM 1588 C CA . LYS A 1 198 ? 1.293 -9.266 19.860 1.00 93.75 198 LYS A CA 1
ATOM 1589 C C . LYS A 1 198 ? 1.557 -9.680 21.308 1.00 93.75 198 LYS A C 1
ATOM 1591 O O . LYS A 1 198 ? 0.629 -10.080 22.005 1.00 93.75 198 LYS A O 1
ATOM 1596 N N . LYS A 1 199 ? 2.801 -9.554 21.784 1.00 95.62 199 LYS A N 1
ATOM 1597 C CA . LYS A 1 199 ? 3.185 -9.866 23.175 1.00 95.62 199 LYS A CA 1
ATOM 1598 C C . LYS A 1 199 ? 2.566 -8.897 24.181 1.00 95.62 199 LYS A C 1
ATOM 1600 O O . LYS A 1 199 ? 2.232 -9.312 25.284 1.00 95.62 199 LYS A O 1
ATOM 1605 N N . ALA A 1 200 ? 2.386 -7.638 23.790 1.00 94.88 200 ALA A N 1
ATOM 1606 C CA . ALA A 1 200 ? 1.696 -6.627 24.582 1.00 94.88 200 ALA A CA 1
ATOM 1607 C C . ALA A 1 200 ? 0.161 -6.787 24.573 1.00 94.88 200 ALA A C 1
ATOM 1609 O O . ALA A 1 200 ? -0.526 -6.069 25.294 1.00 94.88 200 ALA A O 1
ATOM 1610 N N . GLY A 1 201 ? -0.391 -7.704 23.765 1.00 95.19 201 GLY A N 1
ATOM 1611 C CA . GLY A 1 201 ? -1.837 -7.877 23.611 1.00 95.19 201 GLY A CA 1
ATOM 1612 C C . GLY A 1 201 ? -2.532 -6.668 22.976 1.00 95.19 201 GLY A C 1
ATOM 1613 O O . GLY A 1 201 ? -3.731 -6.476 23.176 1.00 95.19 201 GLY A O 1
ATOM 1614 N N . LEU A 1 202 ? -1.789 -5.836 22.239 1.00 96.12 202 LEU A N 1
ATOM 1615 C CA . LEU A 1 202 ? -2.306 -4.613 21.636 1.00 96.12 202 LEU A CA 1
ATOM 1616 C C . LEU A 1 202 ? -3.085 -4.928 20.359 1.00 96.12 202 LEU A C 1
ATOM 1618 O O . LEU A 1 202 ? -2.596 -5.610 19.459 1.00 96.12 202 LEU A O 1
ATOM 1622 N N . ARG A 1 203 ? -4.302 -4.389 20.280 1.00 97.06 203 ARG A N 1
ATOM 1623 C CA . ARG A 1 203 ? -5.129 -4.346 19.072 1.00 97.06 203 ARG A CA 1
ATOM 1624 C C . ARG A 1 203 ? -5.636 -2.923 18.873 1.00 97.06 203 ARG A C 1
ATOM 1626 O O . ARG A 1 203 ? -5.866 -2.199 19.846 1.00 97.06 203 ARG A O 1
ATOM 1633 N N . PHE A 1 204 ? -5.808 -2.541 17.617 1.00 98.38 204 PHE A N 1
ATOM 1634 C CA . PHE A 1 204 ? -6.059 -1.166 17.207 1.00 98.38 204 PHE A CA 1
ATOM 1635 C C . PHE A 1 204 ? -7.431 -1.034 16.561 1.00 98.38 204 PHE A C 1
ATOM 1637 O O . PHE A 1 204 ? -7.799 -1.808 15.678 1.00 98.38 204 PHE A O 1
ATOM 1644 N N . ASP A 1 205 ? -8.179 -0.029 16.992 1.00 98.31 205 ASP A N 1
ATOM 1645 C CA . ASP A 1 205 ? -9.457 0.334 16.384 1.00 98.31 205 ASP A CA 1
ATOM 1646 C C . ASP A 1 205 ? -9.254 0.999 15.021 1.00 98.31 205 ASP A C 1
ATOM 1648 O O . ASP A 1 205 ? -10.126 0.937 14.154 1.00 98.31 205 ASP A O 1
ATOM 1652 N N . LEU A 1 206 ? -8.083 1.605 14.821 1.00 98.62 206 LEU A N 1
ATOM 1653 C CA . LEU A 1 206 ? -7.693 2.205 13.560 1.00 98.62 206 LEU A CA 1
ATOM 1654 C C . LEU A 1 206 ? -6.217 1.950 13.267 1.00 98.62 206 LEU A C 1
ATOM 1656 O O . LEU A 1 206 ? -5.347 2.331 14.045 1.00 98.62 206 LEU A O 1
ATOM 1660 N N . ILE A 1 207 ? -5.929 1.346 12.118 1.00 98.69 207 ILE A N 1
ATOM 1661 C CA . ILE A 1 207 ? -4.568 1.243 11.581 1.00 98.69 207 ILE A CA 1
ATOM 1662 C C . ILE A 1 207 ? -4.471 2.098 10.321 1.00 98.69 207 ILE A C 1
ATOM 1664 O O . ILE A 1 207 ? -5.326 1.995 9.444 1.00 98.69 207 ILE A O 1
ATOM 1668 N N . ILE A 1 208 ? -3.425 2.913 10.212 1.00 98.38 208 ILE A N 1
ATOM 1669 C CA . ILE A 1 208 ? -3.139 3.755 9.047 1.00 98.38 208 ILE A CA 1
ATOM 1670 C C . ILE A 1 208 ? -1.847 3.276 8.391 1.00 98.38 208 ILE A C 1
ATOM 1672 O O . ILE A 1 208 ? -0.821 3.208 9.059 1.00 98.38 208 ILE A O 1
ATOM 1676 N N . ALA A 1 209 ? -1.885 2.952 7.099 1.00 96.38 209 ALA A N 1
ATOM 1677 C CA . ALA A 1 209 ? -0.729 2.472 6.338 1.00 96.38 209 ALA A CA 1
ATOM 1678 C C . ALA A 1 209 ? -0.612 3.202 4.988 1.00 96.38 209 ALA A C 1
ATOM 1680 O O . ALA A 1 209 ? -1.204 2.805 3.982 1.00 96.38 209 ALA A O 1
ATOM 1681 N N . VAL A 1 210 ? 0.145 4.293 4.951 1.00 94.06 210 VAL A N 1
ATOM 1682 C CA . VAL A 1 210 ? 0.336 5.096 3.735 1.00 94.06 210 VAL A CA 1
ATOM 1683 C C . VAL A 1 210 ? 1.581 4.619 2.996 1.00 94.06 210 VAL A C 1
ATOM 1685 O O . VAL A 1 210 ? 2.671 4.718 3.535 1.00 94.06 210 VAL A O 1
ATOM 1688 N N . GLU A 1 211 ? 1.410 4.119 1.770 1.00 88.94 211 GLU A N 1
ATOM 1689 C CA . GLU A 1 211 ? 2.511 3.773 0.851 1.00 88.94 211 GLU A CA 1
ATOM 1690 C C . GLU A 1 211 ? 3.476 2.730 1.423 1.00 88.94 211 GLU A C 1
ATOM 1692 O O . GLU A 1 211 ? 4.677 2.815 1.248 1.00 88.94 211 GLU A O 1
ATOM 1697 N N . VAL A 1 212 ? 2.958 1.733 2.149 1.00 89.00 212 VAL A N 1
ATOM 1698 C CA . VAL A 1 212 ? 3.808 0.716 2.796 1.00 89.00 212 VAL A CA 1
ATOM 1699 C C . VAL A 1 212 ? 3.869 -0.592 2.006 1.00 89.00 212 VAL A C 1
ATOM 1701 O O . VAL A 1 212 ? 4.860 -1.323 2.042 1.00 89.00 212 VAL A O 1
ATOM 1704 N N . TRP A 1 213 ? 2.783 -0.945 1.321 1.00 92.38 213 TRP A N 1
ATOM 1705 C CA . TRP A 1 213 ? 2.583 -2.305 0.816 1.00 92.38 213 TRP A CA 1
ATOM 1706 C C . TRP A 1 213 ? 3.424 -2.602 -0.421 1.00 92.38 213 TRP A C 1
ATOM 1708 O O . TRP A 1 213 ? 3.835 -3.746 -0.619 1.00 92.38 213 TRP A O 1
ATOM 1718 N N . GLU A 1 214 ? 3.703 -1.595 -1.241 1.00 89.81 214 GLU A N 1
ATOM 1719 C CA . GLU A 1 214 ? 4.572 -1.681 -2.417 1.00 89.81 214 GLU A CA 1
ATOM 1720 C C . GLU A 1 214 ? 5.989 -2.155 -2.082 1.00 89.81 214 GLU A C 1
ATOM 1722 O O . GLU A 1 214 ? 6.666 -2.753 -2.923 1.00 89.81 214 GLU A O 1
ATOM 1727 N N . HIS A 1 215 ? 6.404 -1.964 -0.831 1.00 88.81 215 HIS A N 1
ATOM 1728 C CA . HIS A 1 215 ? 7.729 -2.321 -0.361 1.00 88.81 215 HIS A CA 1
ATOM 1729 C C . HIS A 1 215 ? 7.830 -3.731 0.214 1.00 88.81 215 HIS A C 1
ATOM 1731 O O . HIS A 1 215 ? 8.922 -4.164 0.589 1.00 88.81 215 HIS A O 1
ATOM 1737 N N . TYR A 1 216 ? 6.734 -4.484 0.307 1.00 88.88 216 TYR A N 1
ATOM 1738 C CA . TYR A 1 216 ? 6.825 -5.873 0.742 1.00 88.88 216 TYR A CA 1
ATOM 1739 C C . TYR A 1 216 ? 7.576 -6.707 -0.296 1.00 88.88 216 TYR A C 1
ATOM 1741 O O . TYR A 1 216 ? 7.262 -6.677 -1.485 1.00 88.88 216 TYR A O 1
ATOM 1749 N N . ALA A 1 217 ? 8.572 -7.470 0.159 1.00 86.94 217 ALA A N 1
ATOM 1750 C CA . ALA A 1 217 ? 9.171 -8.523 -0.651 1.00 86.94 217 ALA A CA 1
ATOM 1751 C C . ALA A 1 217 ? 8.134 -9.622 -0.893 1.00 86.94 217 ALA A C 1
ATOM 1753 O O . ALA A 1 217 ? 7.331 -9.920 -0.003 1.00 86.94 217 ALA A O 1
ATOM 1754 N N . ARG A 1 218 ? 8.157 -10.229 -2.081 1.00 88.62 218 ARG A N 1
ATOM 1755 C CA . ARG A 1 218 ? 7.175 -11.235 -2.501 1.00 88.62 218 ARG A CA 1
ATOM 1756 C C . ARG A 1 218 ? 7.030 -12.373 -1.489 1.00 88.62 218 ARG A C 1
ATOM 1758 O O . ARG A 1 218 ? 5.916 -12.830 -1.235 1.00 88.62 218 ARG A O 1
ATOM 1765 N N . GLU A 1 219 ? 8.149 -12.828 -0.947 1.00 85.69 219 GLU A N 1
ATOM 1766 C CA . GLU A 1 219 ? 8.268 -13.956 -0.025 1.00 85.69 219 GLU A CA 1
ATOM 1767 C C . GLU A 1 219 ? 7.585 -13.656 1.315 1.00 85.69 219 GLU A C 1
ATOM 1769 O O . GLU A 1 219 ? 6.991 -14.545 1.923 1.00 85.69 219 GLU A O 1
ATOM 1774 N N . ASP A 1 220 ? 7.587 -12.386 1.724 1.00 86.25 220 ASP A N 1
ATOM 1775 C CA . ASP A 1 220 ? 7.079 -11.935 3.019 1.00 86.25 220 ASP A CA 1
ATOM 1776 C C . ASP A 1 220 ? 5.622 -11.466 2.972 1.00 86.25 220 ASP A C 1
ATOM 1778 O O . ASP A 1 220 ? 5.036 -11.213 4.022 1.00 86.25 220 ASP A O 1
ATOM 1782 N N . ILE A 1 221 ? 5.029 -11.287 1.784 1.00 90.12 221 ILE A N 1
ATOM 1783 C CA . ILE A 1 221 ? 3.706 -10.655 1.622 1.00 90.12 221 ILE A CA 1
ATOM 1784 C C . ILE A 1 221 ? 2.661 -11.286 2.543 1.00 90.12 221 ILE A C 1
ATOM 1786 O O . ILE A 1 221 ? 1.974 -10.565 3.265 1.00 90.12 221 ILE A O 1
ATOM 1790 N N . LYS A 1 222 ? 2.550 -12.622 2.543 1.00 90.56 222 LYS A N 1
ATOM 1791 C CA . LYS A 1 222 ? 1.554 -13.330 3.365 1.00 90.56 222 LYS A CA 1
ATOM 1792 C C . LYS A 1 222 ? 1.745 -13.033 4.847 1.00 90.56 222 LYS A C 1
ATOM 1794 O O . LYS A 1 222 ? 0.791 -12.677 5.527 1.00 90.56 222 LYS A O 1
ATOM 1799 N N . GLU A 1 223 ? 2.976 -13.152 5.330 1.00 89.44 223 GLU A N 1
ATOM 1800 C CA . GLU A 1 223 ? 3.299 -12.947 6.741 1.00 89.44 223 GLU A CA 1
ATOM 1801 C C . GLU A 1 223 ? 3.116 -11.484 7.153 1.00 89.44 223 GLU A C 1
ATOM 1803 O O . GLU A 1 223 ? 2.605 -11.215 8.235 1.00 89.44 223 GLU A O 1
ATOM 1808 N N . ALA A 1 224 ? 3.455 -10.536 6.277 1.00 90.69 224 ALA A N 1
ATOM 1809 C CA . ALA A 1 224 ? 3.312 -9.109 6.536 1.00 90.69 224 ALA A CA 1
ATOM 1810 C C . ALA A 1 224 ? 1.845 -8.668 6.610 1.00 90.69 224 ALA A C 1
ATOM 1812 O O . ALA A 1 224 ? 1.465 -7.970 7.549 1.00 90.69 224 ALA A O 1
ATOM 1813 N N . PHE A 1 225 ? 1.007 -9.114 5.667 1.00 94.38 225 PHE A N 1
ATOM 1814 C CA . PHE A 1 225 ? -0.433 -8.859 5.732 1.00 94.38 225 PHE A CA 1
ATOM 1815 C C . PHE A 1 225 ? -1.074 -9.574 6.921 1.00 94.38 225 PHE A C 1
ATOM 1817 O O . PHE A 1 225 ? -1.845 -8.946 7.641 1.00 94.38 225 PHE A O 1
ATOM 1824 N N . ARG A 1 226 ? -0.719 -10.842 7.184 1.00 93.19 226 ARG A N 1
ATOM 1825 C CA . ARG A 1 226 ? -1.209 -11.570 8.364 1.00 93.19 226 ARG A CA 1
ATOM 1826 C C . ARG A 1 226 ? -0.883 -10.811 9.644 1.00 93.19 226 ARG A C 1
ATOM 1828 O O . ARG A 1 226 ? -1.777 -10.574 10.449 1.00 93.19 226 ARG A O 1
ATOM 1835 N N . TRP A 1 227 ? 0.376 -10.407 9.808 1.00 92.69 227 TRP A N 1
ATOM 1836 C CA . TRP A 1 227 ? 0.821 -9.621 10.952 1.00 92.69 227 TRP A CA 1
ATOM 1837 C C . TRP A 1 227 ? -0.020 -8.355 11.099 1.00 92.69 227 TRP A C 1
ATOM 1839 O O . TRP A 1 227 ? -0.542 -8.096 12.174 1.00 92.69 227 TRP A O 1
ATOM 1849 N N . LEU A 1 228 ? -0.220 -7.597 10.021 1.00 94.62 228 LEU A N 1
ATOM 1850 C CA . LEU A 1 228 ? -0.968 -6.343 10.073 1.00 94.62 228 LEU A CA 1
ATOM 1851 C C . LEU A 1 228 ? -2.443 -6.566 10.447 1.00 94.62 228 LEU A C 1
ATOM 1853 O O . LEU A 1 228 ? -2.986 -5.846 11.284 1.00 94.62 228 LEU A O 1
ATOM 1857 N N . PHE A 1 229 ? -3.075 -7.591 9.874 1.00 96.38 229 PHE A N 1
ATOM 1858 C CA . PHE A 1 229 ? -4.479 -7.925 10.115 1.00 96.38 229 PHE A CA 1
ATOM 1859 C C . PHE A 1 229 ? -4.743 -8.484 11.518 1.00 96.38 229 PHE A C 1
ATOM 1861 O O . PHE A 1 229 ? -5.768 -8.150 12.110 1.00 96.38 229 PHE A O 1
ATOM 1868 N N . GLU A 1 230 ? -3.820 -9.267 12.091 1.00 95.00 230 GLU A N 1
ATOM 1869 C CA . GLU A 1 230 ? -3.931 -9.789 13.466 1.00 95.00 230 GLU A CA 1
ATOM 1870 C C . GLU A 1 230 ? -4.072 -8.669 14.519 1.00 95.00 230 GLU A C 1
ATOM 1872 O O . GLU A 1 230 ? -4.669 -8.885 15.577 1.00 95.00 230 GLU A O 1
ATOM 1877 N N . HIS A 1 231 ? -3.573 -7.463 14.229 1.00 97.00 231 HIS A N 1
ATOM 1878 C CA . HIS A 1 231 ? -3.623 -6.324 15.149 1.00 97.00 231 HIS A CA 1
ATOM 1879 C C . HIS A 1 231 ? -4.850 -5.420 14.965 1.00 97.00 231 HIS A C 1
ATOM 1881 O O . HIS A 1 231 ? -5.052 -4.516 15.774 1.00 97.00 231 HIS A O 1
ATOM 1887 N N . ILE A 1 232 ? -5.698 -5.643 13.957 1.00 97.88 232 ILE A N 1
ATOM 1888 C CA . ILE A 1 232 ? -6.964 -4.905 13.825 1.00 97.88 232 ILE A CA 1
ATOM 1889 C C . ILE A 1 232 ? -7.909 -5.400 14.927 1.00 97.88 232 ILE A C 1
ATOM 1891 O O . ILE A 1 232 ? -8.072 -6.608 15.092 1.00 97.88 232 ILE A O 1
ATOM 1895 N N . SER A 1 233 ? -8.520 -4.510 15.714 1.00 96.62 233 SER A N 1
ATOM 1896 C CA . SER A 1 233 ? -9.521 -4.890 16.721 1.00 96.62 233 SER A CA 1
ATOM 1897 C C . SER A 1 233 ? -10.782 -5.449 16.044 1.00 96.62 233 SER A C 1
ATOM 1899 O O . SER A 1 233 ? -11.053 -5.157 14.883 1.00 96.62 233 SER A O 1
ATOM 1901 N N . ASP A 1 234 ? -11.602 -6.239 16.743 1.00 92.88 234 ASP A N 1
ATOM 1902 C CA . ASP A 1 234 ? -12.795 -6.863 16.129 1.00 92.88 234 ASP A CA 1
ATOM 1903 C C . ASP A 1 234 ? -13.804 -5.831 15.579 1.00 92.88 234 ASP A C 1
ATOM 1905 O O . ASP A 1 234 ? -14.630 -6.132 14.714 1.00 92.88 234 ASP A O 1
ATOM 1909 N N . ARG A 1 235 ? -13.748 -4.596 16.096 1.00 91.94 235 ARG A N 1
ATOM 1910 C CA . ARG A 1 235 ? -14.558 -3.455 15.644 1.00 91.94 235 ARG A CA 1
ATOM 1911 C C . ARG A 1 235 ? -13.768 -2.433 14.833 1.00 91.94 235 ARG A C 1
ATOM 1913 O O . ARG A 1 235 ? -14.362 -1.460 14.371 1.00 91.94 235 ARG A O 1
ATOM 1920 N N . GLY A 1 236 ? -12.469 -2.650 14.698 1.00 96.75 236 GLY A N 1
ATOM 1921 C CA . GLY A 1 236 ? -11.554 -1.739 14.055 1.00 96.75 236 GLY A CA 1
ATOM 1922 C C . GLY A 1 236 ? -11.559 -1.867 12.543 1.00 96.75 236 GLY A C 1
ATOM 1923 O O . GLY A 1 236 ? -12.218 -2.724 11.945 1.00 96.75 236 GLY A O 1
ATOM 1924 N N . LEU A 1 237 ? -10.792 -0.982 11.928 1.00 98.06 237 LEU A N 1
ATOM 1925 C CA . LEU A 1 237 ? -10.508 -1.014 10.506 1.00 98.06 237 LEU A CA 1
ATOM 1926 C C . LEU A 1 237 ? -9.077 -0.576 10.237 1.00 98.06 237 LEU A C 1
ATOM 1928 O O . LEU A 1 237 ? -8.429 0.088 11.045 1.00 98.06 237 LEU A O 1
ATOM 1932 N N . LEU A 1 238 ? -8.612 -0.926 9.053 1.00 98.62 238 LEU A N 1
ATOM 1933 C CA . LEU A 1 238 ? -7.369 -0.442 8.500 1.00 98.62 238 LEU A CA 1
ATOM 1934 C C . LEU A 1 238 ? -7.675 0.451 7.303 1.00 98.62 238 LEU A C 1
ATOM 1936 O O . LEU A 1 238 ? -8.462 0.079 6.431 1.00 98.62 238 LEU A O 1
ATOM 1940 N N . LEU A 1 239 ? -7.029 1.612 7.248 1.00 98.62 239 LEU A N 1
ATOM 1941 C CA . LEU A 1 239 ? -6.997 2.480 6.080 1.00 98.62 239 LEU A CA 1
ATOM 1942 C C . LEU A 1 239 ? -5.585 2.555 5.524 1.00 98.62 239 LEU A C 1
ATOM 1944 O O . LEU A 1 239 ? -4.626 2.800 6.251 1.00 98.62 239 LEU A O 1
ATOM 1948 N N . ALA A 1 240 ? -5.463 2.364 4.220 1.00 97.81 240 ALA A N 1
ATOM 1949 C CA . ALA A 1 240 ? -4.190 2.421 3.530 1.00 97.81 240 ALA A CA 1
ATOM 1950 C C . ALA A 1 240 ? -4.279 3.217 2.239 1.00 97.81 240 ALA A C 1
ATOM 1952 O O . ALA A 1 240 ? -5.366 3.423 1.696 1.00 97.81 240 ALA A O 1
ATOM 1953 N N . THR A 1 241 ? -3.122 3.609 1.714 1.00 95.69 241 THR A N 1
ATOM 1954 C CA . THR A 1 241 ? -3.024 4.090 0.334 1.00 95.69 241 THR A CA 1
ATOM 1955 C C . THR A 1 241 ? -1.867 3.436 -0.380 1.00 95.69 241 THR A C 1
ATOM 1957 O O . THR A 1 241 ? -0.781 3.360 0.179 1.00 95.69 241 THR A O 1
ATOM 1960 N N . THR A 1 242 ? -2.070 3.034 -1.625 1.00 93.44 242 THR A N 1
ATOM 1961 C CA . THR A 1 242 ? -1.004 2.566 -2.517 1.00 93.44 242 THR A CA 1
ATOM 1962 C C . THR A 1 242 ? -1.482 2.715 -3.961 1.00 93.44 242 THR A C 1
ATOM 1964 O O . THR A 1 242 ? -2.657 3.025 -4.204 1.00 93.44 242 THR A O 1
ATOM 1967 N N . SER A 1 243 ? -0.581 2.560 -4.920 1.00 89.75 243 SER A N 1
ATOM 1968 C CA . SER A 1 243 ? -0.895 2.698 -6.342 1.00 89.75 243 SER A CA 1
ATOM 1969 C C . SER A 1 243 ? -1.156 1.312 -6.927 1.00 89.75 243 SER A C 1
ATOM 1971 O O . SER A 1 243 ? -0.309 0.423 -6.848 1.00 89.75 243 SER A O 1
ATOM 1973 N N . LEU A 1 244 ? -2.355 1.098 -7.473 1.00 90.31 244 LEU A N 1
ATOM 1974 C CA . LEU A 1 244 ? -2.782 -0.219 -7.945 1.00 90.31 244 LEU A CA 1
ATOM 1975 C C . LEU A 1 244 ? -2.449 -0.463 -9.421 1.00 90.31 244 LEU A C 1
ATOM 1977 O O . LEU A 1 244 ? -2.379 0.429 -10.259 1.00 90.31 244 LEU A O 1
ATOM 1981 N N . TRP A 1 245 ? -2.275 -1.727 -9.756 1.00 87.31 245 TRP A N 1
ATOM 1982 C CA . TRP A 1 245 ? -2.103 -2.199 -11.115 1.00 87.31 245 TRP A CA 1
ATOM 1983 C C . TRP A 1 245 ? -3.449 -2.593 -11.730 1.00 87.31 245 TRP A C 1
ATOM 1985 O O . TRP A 1 245 ? -4.275 -3.231 -11.072 1.00 87.31 245 TRP A O 1
ATOM 1995 N N . TYR A 1 246 ? -3.642 -2.273 -13.013 1.00 84.38 246 TYR A N 1
ATOM 1996 C CA . TYR A 1 246 ? -4.820 -2.676 -13.779 1.00 84.38 246 TYR A CA 1
ATOM 1997 C C . TYR A 1 246 ? -4.371 -3.399 -15.057 1.00 84.38 246 TYR A C 1
ATOM 1999 O O . TYR A 1 246 ? -4.003 -2.744 -16.030 1.00 84.38 246 TYR A O 1
ATOM 2007 N N . PRO A 1 247 ? -4.382 -4.747 -15.099 1.00 80.38 247 PRO A N 1
ATOM 2008 C CA . PRO A 1 247 ? -3.900 -5.512 -16.258 1.00 80.38 247 PRO A CA 1
ATOM 2009 C C . PRO A 1 247 ? -4.749 -5.286 -17.511 1.00 80.38 247 PRO A C 1
ATOM 2011 O O . PRO A 1 247 ? -4.280 -5.460 -18.633 1.00 80.38 247 PRO A O 1
ATOM 2014 N N . GLN A 1 248 ? -6.006 -4.904 -17.310 1.00 78.75 248 GLN A N 1
ATOM 2015 C CA . GLN A 1 248 ? -6.959 -4.539 -18.341 1.00 78.75 248 GLN A CA 1
ATOM 2016 C C . GLN A 1 248 ? -7.616 -3.225 -17.940 1.00 78.75 248 GLN A C 1
ATOM 2018 O O . GLN A 1 248 ? -7.567 -2.823 -16.778 1.00 78.75 248 GLN A O 1
ATOM 2023 N N . ASN A 1 249 ? -8.258 -2.574 -18.901 1.00 72.00 249 ASN A N 1
ATOM 2024 C CA . ASN A 1 249 ? -9.026 -1.360 -18.674 1.00 72.00 249 ASN A CA 1
ATOM 2025 C C . ASN A 1 249 ? -10.337 -1.681 -17.933 1.00 72.00 249 ASN A C 1
ATOM 2027 O O . ASN A 1 249 ? -11.419 -1.728 -18.516 1.00 72.00 249 ASN A O 1
ATOM 2031 N N . SER A 1 250 ? -10.198 -2.008 -16.650 1.00 69.94 250 SER A N 1
ATOM 2032 C CA . SER A 1 250 ? -11.280 -2.351 -15.729 1.00 69.94 250 SER A CA 1
ATOM 2033 C C . SER A 1 250 ? -11.547 -1.245 -14.712 1.00 69.94 250 SER A C 1
ATOM 2035 O O . SER A 1 250 ? -12.438 -1.395 -13.880 1.00 69.94 250 SER A O 1
ATOM 2037 N N . ASP A 1 251 ? -10.762 -0.168 -14.743 1.00 68.56 251 ASP A N 1
ATOM 2038 C CA . ASP A 1 251 ? -10.996 1.010 -13.924 1.00 68.56 251 ASP A CA 1
ATOM 2039 C C . ASP A 1 251 ? -12.243 1.742 -14.457 1.00 68.56 251 ASP A C 1
ATOM 2041 O O . ASP A 1 251 ? -12.250 2.211 -15.601 1.00 68.56 251 ASP A O 1
ATOM 2045 N N . PRO A 1 252 ? -13.329 1.828 -13.670 1.00 62.38 252 PRO A N 1
ATOM 2046 C CA . PRO A 1 252 ? -14.574 2.429 -14.135 1.00 62.38 252 PRO A CA 1
ATOM 2047 C C . PRO A 1 252 ? -14.472 3.954 -14.304 1.00 62.38 252 PRO A C 1
ATOM 2049 O O . PRO A 1 252 ? -15.340 4.546 -14.945 1.00 62.38 252 PRO A O 1
ATOM 2052 N N . ILE A 1 253 ? -13.444 4.590 -13.733 1.00 65.62 253 ILE A N 1
ATOM 2053 C CA . ILE A 1 253 ? -13.237 6.041 -13.745 1.00 65.62 253 ILE A CA 1
ATOM 2054 C C . ILE A 1 253 ? -12.166 6.435 -14.767 1.00 65.62 253 ILE A C 1
ATOM 2056 O O . ILE A 1 253 ? -12.365 7.370 -15.546 1.00 65.62 253 ILE A O 1
ATOM 2060 N N . PHE A 1 254 ? -11.038 5.728 -14.791 1.00 63.16 254 PHE A N 1
ATOM 2061 C CA . PHE A 1 254 ? -9.887 6.064 -15.628 1.00 63.16 254 PHE A CA 1
ATOM 2062 C C . PHE A 1 254 ? -9.773 5.100 -16.815 1.00 63.16 254 PHE A C 1
ATOM 2064 O O . PHE A 1 254 ? -9.113 4.073 -16.751 1.00 63.16 254 PHE A O 1
ATOM 2071 N N . ASN A 1 255 ? -10.449 5.451 -17.914 1.00 61.59 255 ASN A N 1
ATOM 2072 C CA . ASN A 1 255 ? -10.623 4.586 -19.085 1.00 61.59 255 ASN A CA 1
ATOM 2073 C C . ASN A 1 255 ? -9.946 5.169 -20.344 1.00 61.59 255 ASN A C 1
ATOM 2075 O O . ASN A 1 255 ? -10.592 5.393 -21.372 1.00 61.59 255 ASN A O 1
ATOM 2079 N N . ALA A 1 256 ? -8.642 5.462 -20.281 1.00 60.53 256 ALA A N 1
ATOM 2080 C CA . ALA A 1 256 ? -7.865 5.697 -21.500 1.00 60.53 256 ALA A CA 1
ATOM 2081 C C . ALA A 1 256 ? -7.165 4.408 -21.947 1.00 60.53 256 ALA A C 1
ATOM 2083 O O . ALA A 1 256 ? -6.661 3.631 -21.139 1.00 60.53 256 ALA A O 1
ATOM 2084 N N . SER A 1 257 ? -7.080 4.202 -23.263 1.00 61.78 257 SER A N 1
ATOM 2085 C CA . SER A 1 257 ? -6.525 2.976 -23.862 1.00 61.78 257 SER A CA 1
ATOM 2086 C C . SER A 1 257 ? -5.087 2.646 -23.428 1.00 61.78 257 SER A C 1
ATOM 2088 O O . SER A 1 257 ? -4.687 1.489 -23.498 1.00 61.78 257 SER A O 1
ATOM 2090 N N . LYS A 1 258 ? -4.321 3.642 -22.962 1.00 63.00 258 LYS A N 1
ATOM 2091 C CA . LYS A 1 258 ? -2.905 3.523 -22.571 1.00 63.00 258 LYS A CA 1
ATOM 2092 C C . LYS A 1 258 ? -2.667 3.406 -21.058 1.00 63.00 258 LYS A C 1
ATOM 2094 O O . LYS A 1 258 ? -1.523 3.431 -20.619 1.00 63.00 258 LYS A O 1
ATOM 2099 N N . GLU A 1 259 ? -3.722 3.296 -20.256 1.00 64.44 259 GLU A N 1
ATOM 2100 C CA . GLU A 1 259 ? -3.658 3.340 -18.784 1.00 64.44 259 GLU A CA 1
ATOM 2101 C C . GLU A 1 259 ? -3.928 1.987 -18.130 1.00 64.44 259 GLU A C 1
ATOM 2103 O O . GLU A 1 259 ? -4.417 1.901 -17.012 1.00 64.44 259 GLU A O 1
ATOM 2108 N N . SER A 1 260 ? -3.624 0.911 -18.838 1.00 71.00 260 SER A N 1
ATOM 2109 C CA . SER A 1 260 ? -3.715 -0.440 -18.301 1.00 71.00 260 SER A CA 1
ATOM 2110 C C . SER A 1 260 ? -2.623 -1.300 -18.911 1.00 71.00 260 SER A C 1
ATOM 2112 O O . SER A 1 260 ? -2.037 -0.938 -19.940 1.00 71.00 260 SER A O 1
ATOM 2114 N N . GLY A 1 261 ? -2.346 -2.4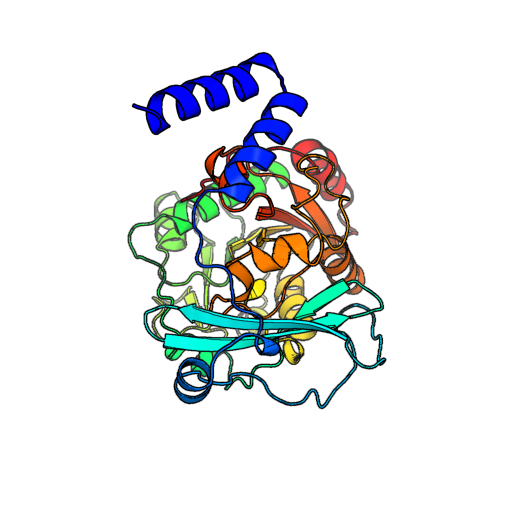40 -18.291 1.00 77.25 261 GLY A N 1
ATOM 2115 C CA . GLY A 1 261 ? -1.463 -3.442 -18.861 1.00 77.25 261 GLY A CA 1
ATOM 2116 C C . GLY A 1 261 ? -0.060 -2.901 -19.157 1.00 77.25 261 GLY A C 1
ATOM 2117 O O . GLY A 1 261 ? 0.441 -1.966 -18.532 1.00 77.25 261 GLY A O 1
ATOM 2118 N N . ILE A 1 262 ? 0.609 -3.517 -20.127 1.00 70.56 262 ILE A N 1
ATOM 2119 C CA . ILE A 1 262 ? 1.997 -3.184 -20.486 1.00 70.56 262 ILE A CA 1
ATOM 2120 C C . ILE A 1 262 ? 2.160 -1.698 -20.837 1.00 70.56 262 ILE A C 1
ATOM 2122 O O . ILE A 1 262 ? 3.208 -1.118 -20.552 1.00 70.56 262 ILE A O 1
ATOM 2126 N N . GLU A 1 263 ? 1.132 -1.067 -21.412 1.00 69.69 263 GLU A N 1
ATOM 2127 C CA . GLU A 1 263 ? 1.163 0.369 -21.681 1.00 69.69 263 GLU A CA 1
ATOM 2128 C C . GLU A 1 263 ? 1.330 1.156 -20.384 1.00 69.69 263 GLU A C 1
ATOM 2130 O O . GLU A 1 263 ? 2.278 1.929 -20.304 1.00 69.69 263 GLU A O 1
ATOM 2135 N N . GLN A 1 264 ? 0.544 0.880 -19.334 1.00 73.56 264 GLN A N 1
ATOM 2136 C CA . GLN A 1 264 ? 0.732 1.509 -18.020 1.00 73.56 264 GLN A CA 1
ATOM 2137 C C . GLN A 1 264 ? 2.192 1.393 -17.554 1.00 73.56 264 GLN A C 1
ATOM 2139 O O . GLN A 1 264 ? 2.783 2.408 -17.197 1.00 73.56 264 GLN A O 1
ATOM 2144 N N . LEU A 1 265 ? 2.813 0.212 -17.631 1.00 71.19 265 LEU A N 1
ATOM 2145 C CA . LEU A 1 265 ? 4.177 -0.005 -17.122 1.00 71.19 265 LEU A CA 1
ATOM 2146 C C . LEU A 1 265 ? 5.264 0.789 -17.845 1.00 71.19 265 LEU A C 1
ATOM 2148 O O . LEU A 1 265 ? 6.222 1.216 -17.208 1.00 71.19 265 LEU A O 1
ATOM 2152 N N . LYS A 1 266 ? 5.113 1.039 -19.150 1.00 63.47 266 LYS A N 1
ATOM 2153 C CA . LYS A 1 266 ? 6.058 1.883 -19.905 1.00 63.47 266 LYS A CA 1
ATOM 2154 C C . LYS A 1 266 ? 6.125 3.307 -19.347 1.00 63.47 266 LYS A C 1
ATOM 2156 O O . LYS A 1 266 ? 7.175 3.942 -19.395 1.00 63.47 266 LYS A O 1
ATOM 2161 N N . TRP A 1 267 ? 5.011 3.801 -18.809 1.00 58.91 267 TRP A N 1
ATOM 2162 C CA . TRP A 1 267 ? 4.859 5.174 -18.313 1.00 58.91 267 TRP A CA 1
ATOM 2163 C C . TRP A 1 267 ? 4.864 5.267 -16.779 1.00 58.91 267 TRP A C 1
ATOM 2165 O O . TRP A 1 267 ? 4.969 6.366 -16.213 1.00 58.91 267 TRP A O 1
ATOM 2175 N N . TRP A 1 268 ? 4.737 4.127 -16.098 1.00 68.62 268 TRP A N 1
ATOM 2176 C CA . TRP A 1 268 ? 4.657 4.027 -14.649 1.00 68.62 268 TRP A CA 1
ATOM 2177 C C . TRP A 1 268 ? 6.060 3.978 -14.057 1.00 68.62 268 TRP A C 1
ATOM 2179 O O . TRP A 1 268 ? 6.664 2.929 -13.850 1.00 68.62 268 TRP A O 1
ATOM 2189 N N . HIS A 1 269 ? 6.571 5.167 -13.745 1.00 68.69 269 HIS A N 1
ATOM 2190 C CA . HIS A 1 269 ? 7.835 5.344 -13.036 1.00 68.69 269 HIS A CA 1
ATOM 2191 C C . HIS A 1 269 ? 7.875 4.619 -11.678 1.00 68.69 269 HIS A C 1
ATOM 2193 O O . HIS A 1 269 ? 8.957 4.379 -11.156 1.00 68.69 269 HIS A O 1
ATOM 2199 N N . TYR A 1 270 ? 6.704 4.285 -11.134 1.00 75.44 270 TYR A N 1
ATOM 2200 C CA . TYR A 1 270 ? 6.501 3.687 -9.823 1.00 75.44 270 TYR A CA 1
ATOM 2201 C C . TYR A 1 270 ? 7.149 2.310 -9.666 1.00 75.44 270 TYR A C 1
ATOM 2203 O O . TYR A 1 270 ? 7.692 2.032 -8.606 1.00 75.44 270 TYR A O 1
ATOM 2211 N N . LEU A 1 271 ? 7.170 1.473 -10.716 1.00 77.12 271 LEU A N 1
ATOM 2212 C CA . LEU A 1 271 ? 7.887 0.187 -10.673 1.00 77.12 271 LEU A CA 1
ATOM 2213 C C . LEU A 1 271 ? 9.400 0.359 -10.478 1.00 77.12 271 LEU A C 1
ATOM 2215 O O . LEU A 1 271 ? 10.085 -0.543 -10.005 1.00 77.12 271 LEU A O 1
ATOM 2219 N N . HIS A 1 272 ? 9.921 1.503 -10.918 1.00 74.69 272 HIS A N 1
ATOM 2220 C CA . HIS A 1 272 ? 11.350 1.788 -10.973 1.00 74.69 272 HIS A CA 1
ATOM 2221 C C . HIS A 1 272 ? 11.871 2.458 -9.706 1.00 74.69 272 HIS A C 1
ATOM 2223 O O . HIS A 1 272 ? 13.082 2.600 -9.571 1.00 74.69 272 HIS A O 1
ATOM 2229 N N . PHE A 1 273 ? 11.003 2.842 -8.766 1.00 76.88 273 PHE A N 1
ATOM 2230 C CA . PHE A 1 273 ? 11.472 3.210 -7.434 1.00 76.88 273 PHE A CA 1
ATOM 2231 C C . PHE A 1 273 ? 12.157 2.001 -6.798 1.00 76.88 273 PHE A C 1
ATOM 2233 O O . PHE A 1 273 ? 11.655 0.878 -6.875 1.00 76.88 273 PHE A O 1
ATOM 2240 N N . LEU A 1 274 ? 13.365 2.217 -6.272 1.00 73.88 274 LEU A N 1
ATOM 2241 C CA . LEU A 1 274 ? 14.267 1.133 -5.877 1.00 73.88 274 LEU A CA 1
ATOM 2242 C C . LEU A 1 274 ? 13.610 0.206 -4.858 1.00 73.88 274 LEU A C 1
ATOM 2244 O O . LEU A 1 274 ? 13.709 -1.006 -4.995 1.00 73.88 274 LEU A O 1
ATOM 2248 N N . ASP A 1 275 ? 12.869 0.783 -3.926 1.00 78.38 275 ASP A N 1
ATOM 2249 C CA . ASP A 1 275 ? 12.157 0.148 -2.827 1.00 78.38 275 ASP A CA 1
ATOM 2250 C C . ASP A 1 275 ? 10.801 -0.458 -3.175 1.00 78.38 275 ASP A C 1
ATOM 2252 O O . ASP A 1 275 ? 10.241 -1.180 -2.347 1.00 78.38 275 ASP A O 1
ATOM 2256 N N . HIS A 1 276 ? 10.292 -0.235 -4.385 1.00 86.12 276 HIS A N 1
ATOM 2257 C CA . HIS A 1 276 ? 9.018 -0.786 -4.832 1.00 86.12 276 HIS A CA 1
ATOM 2258 C C . HIS A 1 276 ? 9.237 -2.131 -5.518 1.00 86.12 276 HIS A C 1
ATOM 2260 O O . HIS A 1 276 ? 9.945 -2.230 -6.524 1.0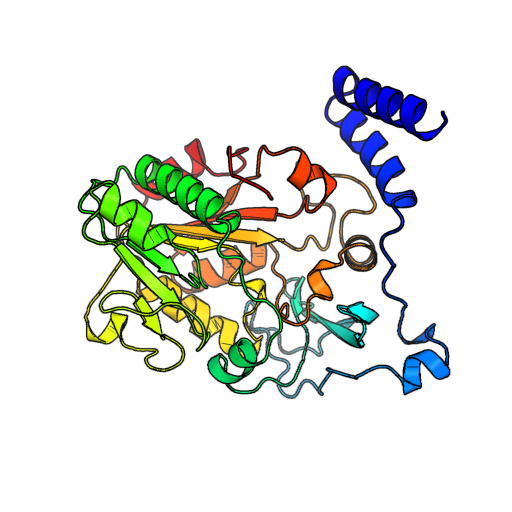0 86.12 276 HIS A O 1
ATOM 2266 N N . THR A 1 277 ? 8.604 -3.171 -4.982 1.00 88.62 277 THR A N 1
ATOM 2267 C CA . THR A 1 277 ? 8.823 -4.556 -5.426 1.00 88.62 277 THR A CA 1
ATOM 2268 C C . THR A 1 277 ? 7.562 -5.376 -5.558 1.00 88.62 277 THR A C 1
ATOM 2270 O O . THR A 1 277 ? 7.622 -6.466 -6.119 1.00 88.62 277 THR A O 1
ATOM 2273 N N . SER A 1 278 ? 6.430 -4.882 -5.071 1.00 91.75 278 SER A N 1
ATOM 2274 C CA . SER A 1 278 ? 5.158 -5.592 -5.135 1.00 91.75 278 SER A CA 1
ATOM 2275 C C . SER A 1 278 ? 4.053 -4.662 -5.596 1.00 91.75 278 SER A C 1
ATOM 2277 O O . SER A 1 278 ? 3.899 -3.559 -5.084 1.00 91.75 278 SER A O 1
ATOM 2279 N N . PHE A 1 279 ? 3.266 -5.114 -6.567 1.00 92.38 279 PHE A N 1
ATOM 2280 C CA . PHE A 1 279 ? 2.265 -4.293 -7.234 1.00 92.38 279 PHE A CA 1
ATOM 2281 C C . PHE A 1 279 ? 0.962 -5.072 -7.332 1.00 92.38 279 PHE A C 1
ATOM 2283 O O . PHE A 1 279 ? 0.903 -6.197 -7.840 1.00 92.38 279 PHE A O 1
ATOM 2290 N N . TYR A 1 280 ? -0.091 -4.467 -6.798 1.00 93.75 280 TYR A N 1
ATOM 2291 C CA . TYR A 1 280 ? -1.332 -5.160 -6.491 1.00 93.75 280 TYR A CA 1
ATOM 2292 C C . TYR A 1 280 ? -2.462 -4.674 -7.383 1.00 93.75 280 TYR A C 1
ATOM 2294 O O . TYR A 1 280 ? -2.607 -3.482 -7.624 1.00 93.75 280 TYR A O 1
ATOM 2302 N N . THR A 1 281 ? -3.324 -5.588 -7.799 1.00 92.69 281 THR A N 1
ATOM 2303 C CA . THR A 1 281 ? -4.681 -5.263 -8.247 1.00 92.69 281 THR A CA 1
ATOM 2304 C C . THR A 1 281 ? -5.623 -5.190 -7.041 1.00 92.69 281 THR A C 1
ATOM 2306 O O . THR A 1 281 ? -5.339 -5.769 -5.985 1.00 92.69 281 THR A O 1
ATOM 2309 N N . GLU A 1 282 ? -6.809 -4.592 -7.201 1.00 93.75 282 GLU A N 1
ATOM 2310 C CA . GLU A 1 282 ? -7.867 -4.696 -6.180 1.00 93.75 282 GLU A CA 1
ATOM 2311 C C . GLU A 1 282 ? -8.197 -6.158 -5.844 1.00 93.75 282 GLU A C 1
ATOM 2313 O O . GLU A 1 282 ? -8.447 -6.503 -4.689 1.00 93.75 282 GLU A O 1
ATOM 2318 N N . LYS A 1 283 ? -8.160 -7.045 -6.849 1.00 94.06 283 LYS A N 1
ATOM 2319 C CA . LYS A 1 283 ? -8.401 -8.481 -6.672 1.00 94.06 283 LYS A CA 1
ATOM 2320 C C . LYS A 1 283 ? -7.351 -9.113 -5.761 1.00 94.06 283 LYS A C 1
ATOM 2322 O O . LYS A 1 283 ? -7.717 -9.935 -4.930 1.00 94.06 283 LYS A O 1
ATOM 2327 N N . ASN A 1 284 ? -6.074 -8.742 -5.879 1.00 95.94 284 ASN A N 1
ATOM 2328 C CA . ASN A 1 284 ? -5.024 -9.274 -5.003 1.00 95.94 284 ASN A CA 1
ATOM 2329 C C . ASN A 1 284 ? -5.270 -8.872 -3.547 1.00 95.94 284 ASN A C 1
ATOM 2331 O O . ASN A 1 284 ? -5.243 -9.731 -2.669 1.00 95.94 284 ASN A O 1
ATOM 2335 N N . ILE A 1 285 ? -5.595 -7.599 -3.309 1.00 96.94 285 ILE A N 1
ATOM 2336 C CA . ILE A 1 285 ? -5.895 -7.093 -1.966 1.00 96.94 285 ILE A CA 1
ATOM 2337 C C . ILE A 1 285 ? -7.152 -7.765 -1.386 1.00 96.94 285 ILE A C 1
ATOM 2339 O O . ILE A 1 285 ? -7.126 -8.222 -0.246 1.00 96.94 285 ILE A O 1
ATOM 2343 N N . LYS A 1 286 ? -8.225 -7.918 -2.176 1.00 96.94 286 LYS A N 1
ATOM 2344 C CA . LYS A 1 286 ? -9.434 -8.656 -1.757 1.00 96.94 286 LYS A CA 1
ATOM 2345 C C . LYS A 1 286 ? -9.135 -10.121 -1.426 1.00 96.94 286 LYS A C 1
ATOM 2347 O O . LYS A 1 286 ? -9.658 -10.633 -0.444 1.00 96.94 286 LYS A O 1
ATOM 2352 N N . LEU A 1 287 ? -8.300 -10.792 -2.224 1.00 96.19 287 LEU A N 1
ATOM 2353 C CA . LEU A 1 287 ? -7.929 -12.193 -1.999 1.00 96.19 287 LEU A CA 1
ATOM 2354 C C . LEU A 1 287 ? -7.160 -12.378 -0.690 1.00 96.19 287 LEU A C 1
ATOM 2356 O O . LEU A 1 287 ? -7.501 -13.273 0.080 1.00 96.19 287 LEU A O 1
ATOM 2360 N N . ILE A 1 288 ? -6.144 -11.548 -0.426 1.00 96.44 288 ILE A N 1
ATOM 2361 C CA . ILE A 1 288 ? -5.364 -11.684 0.808 1.00 96.44 288 ILE A CA 1
ATOM 2362 C C . ILE A 1 288 ? -6.177 -11.272 2.033 1.00 96.44 288 ILE A C 1
ATOM 2364 O O . ILE A 1 288 ? -6.143 -11.983 3.027 1.00 96.44 288 ILE A O 1
ATOM 2368 N N . ALA A 1 289 ? -6.980 -10.206 1.952 1.00 96.94 289 ALA A N 1
ATOM 2369 C CA . ALA A 1 289 ? -7.894 -9.832 3.031 1.00 96.94 289 ALA A CA 1
ATOM 2370 C C . ALA A 1 289 ? -8.877 -10.974 3.348 1.00 96.94 289 ALA A C 1
ATOM 2372 O O . ALA A 1 289 ? -8.973 -11.406 4.498 1.00 96.94 289 ALA A O 1
ATOM 2373 N N . GLY A 1 290 ? -9.524 -11.538 2.322 1.00 96.88 290 GLY A N 1
ATOM 2374 C CA . GLY A 1 290 ? -10.503 -12.615 2.483 1.00 96.88 290 GLY A CA 1
ATOM 2375 C C . GLY A 1 290 ? -9.900 -13.901 3.050 1.00 96.88 290 GLY A C 1
ATOM 2376 O O . GLY A 1 290 ? -10.520 -14.556 3.884 1.00 96.88 290 GLY A O 1
ATOM 2377 N N . ALA A 1 291 ? -8.658 -14.233 2.680 1.00 94.94 291 ALA A N 1
ATOM 2378 C CA . ALA A 1 291 ? -7.931 -15.365 3.261 1.00 94.94 291 ALA A CA 1
ATOM 2379 C C . ALA A 1 291 ? -7.704 -15.227 4.780 1.00 94.94 291 ALA A C 1
ATOM 2381 O O . ALA A 1 291 ? -7.468 -16.228 5.455 1.00 94.94 291 ALA A O 1
ATOM 2382 N N . HIS A 1 292 ? -7.801 -14.006 5.314 1.00 95.75 292 HIS A N 1
ATOM 2383 C CA . HIS A 1 292 ? -7.675 -13.693 6.734 1.00 95.75 292 HIS A CA 1
ATOM 2384 C C . HIS A 1 292 ? -9.011 -13.318 7.403 1.00 95.75 292 HIS A C 1
ATOM 2386 O O . HIS A 1 292 ? -9.000 -12.914 8.561 1.00 95.75 292 HIS A O 1
ATOM 2392 N N . GLY A 1 293 ? -10.156 -13.470 6.723 1.00 96.56 293 GLY A N 1
ATOM 2393 C CA . GLY A 1 293 ? -11.480 -13.145 7.281 1.00 96.56 293 GLY A CA 1
ATOM 2394 C C . GLY A 1 293 ? -11.841 -11.654 7.250 1.00 96.56 293 GLY A C 1
ATOM 2395 O O . GLY A 1 293 ? -12.654 -11.195 8.057 1.00 96.56 293 GLY A O 1
ATOM 2396 N N . PHE A 1 294 ? -11.230 -10.894 6.340 1.00 98.12 294 PHE A N 1
ATOM 2397 C CA . PHE A 1 294 ? -11.479 -9.469 6.146 1.00 98.12 294 PHE A CA 1
ATOM 2398 C C . PHE A 1 294 ? -11.999 -9.174 4.737 1.00 98.12 294 PHE A C 1
ATOM 2400 O O . PHE A 1 294 ? -11.663 -9.849 3.765 1.00 98.12 294 PHE A O 1
ATOM 2407 N N . SER A 1 295 ? -12.718 -8.065 4.604 1.00 97.38 295 SER A N 1
ATOM 2408 C CA . SER A 1 295 ? -13.116 -7.490 3.320 1.00 97.38 295 SER A CA 1
ATOM 2409 C C . SER A 1 295 ? -12.314 -6.233 3.037 1.00 97.38 295 SER A C 1
ATOM 2411 O O . SER A 1 295 ? -11.969 -5.483 3.948 1.00 97.38 295 SER A O 1
ATOM 2413 N N . ALA A 1 296 ? -12.031 -6.004 1.754 1.00 98.00 296 ALA A N 1
ATOM 2414 C CA . ALA A 1 296 ? -11.344 -4.817 1.267 1.00 98.00 296 ALA A CA 1
ATOM 2415 C C . ALA A 1 296 ? -12.245 -4.023 0.311 1.00 98.00 296 ALA A C 1
ATOM 2417 O O . ALA A 1 296 ? -12.791 -4.573 -0.650 1.00 98.00 296 ALA A O 1
ATOM 2418 N N . GLU A 1 297 ? -12.353 -2.724 0.562 1.00 97.94 297 GLU A N 1
ATOM 2419 C CA . GLU A 1 297 ? -13.103 -1.747 -0.227 1.00 97.94 297 GLU A CA 1
ATOM 2420 C C . GLU A 1 297 ? -12.168 -0.615 -0.672 1.00 97.94 297 GLU A C 1
ATOM 2422 O O . GLU A 1 297 ? -11.163 -0.333 -0.017 1.00 97.94 297 GLU A O 1
ATOM 2427 N N . PHE A 1 298 ? -12.487 0.037 -1.790 1.00 96.75 298 PHE A N 1
ATOM 2428 C CA . PHE A 1 298 ? -11.568 0.945 -2.485 1.00 96.75 298 PHE A CA 1
ATOM 2429 C C . PHE A 1 298 ? -12.235 2.285 -2.757 1.00 96.75 298 PHE A C 1
ATOM 2431 O O . PHE A 1 298 ? -13.425 2.342 -3.065 1.00 96.75 298 PHE A O 1
ATOM 2438 N N . ALA A 1 299 ? -11.457 3.355 -2.669 1.00 95.12 299 ALA A N 1
ATOM 2439 C CA . ALA A 1 299 ? -11.888 4.710 -2.960 1.00 95.12 299 ALA A CA 1
ATOM 2440 C C . ALA A 1 299 ? -10.816 5.469 -3.755 1.00 95.12 299 ALA A C 1
ATOM 2442 O O . ALA A 1 299 ? -9.633 5.113 -3.770 1.00 95.12 299 ALA A O 1
ATOM 2443 N N . TYR A 1 300 ? -11.259 6.524 -4.424 1.00 89.44 300 TYR A N 1
ATOM 2444 C CA . TYR A 1 300 ? -10.458 7.418 -5.246 1.00 89.44 300 TYR A CA 1
ATOM 2445 C C . TYR A 1 300 ? -10.086 8.668 -4.452 1.00 89.44 300 TYR A C 1
ATOM 2447 O O . TYR A 1 300 ? -10.781 9.058 -3.518 1.00 89.44 300 TYR A O 1
ATOM 2455 N N . PHE A 1 301 ? -9.016 9.333 -4.862 1.00 90.81 301 PHE A N 1
ATOM 2456 C CA . PHE A 1 301 ? -8.674 10.663 -4.367 1.00 90.81 301 PHE A CA 1
ATOM 2457 C C . PHE A 1 301 ? -9.430 11.705 -5.187 1.00 90.81 301 PHE A C 1
ATOM 2459 O O . PHE A 1 301 ? -9.514 11.557 -6.405 1.00 90.81 301 PHE A O 1
ATOM 2466 N N . SER A 1 302 ? -9.960 12.758 -4.569 1.00 87.00 302 SER A N 1
ATOM 2467 C CA . SER A 1 302 ? -10.531 13.908 -5.290 1.00 87.00 302 SER A CA 1
ATOM 2468 C C . SER A 1 302 ? -9.473 14.857 -5.855 1.00 87.00 302 SER A C 1
ATOM 2470 O O . SER A 1 302 ? -9.797 15.628 -6.755 1.00 87.00 302 SER A O 1
ATOM 2472 N N . ASP A 1 303 ? -8.232 14.805 -5.362 1.00 83.31 303 ASP A N 1
ATOM 2473 C CA . ASP A 1 303 ? -7.158 15.704 -5.788 1.00 83.31 303 ASP A CA 1
ATOM 2474 C C . ASP A 1 303 ? -6.814 15.521 -7.280 1.00 83.31 303 ASP A C 1
ATOM 2476 O O . ASP A 1 303 ? -6.400 14.447 -7.727 1.00 83.31 303 ASP A O 1
ATOM 2480 N N . GLU A 1 304 ? -6.950 16.595 -8.064 1.00 75.38 304 GLU A N 1
ATOM 2481 C CA . GLU A 1 304 ? -6.691 16.586 -9.509 1.00 75.38 304 GLU A CA 1
ATOM 2482 C C . GLU A 1 304 ? -5.242 16.217 -9.866 1.00 75.38 304 GLU A C 1
ATOM 2484 O O . GLU A 1 304 ? -4.971 15.744 -10.976 1.00 75.38 304 GLU A O 1
ATOM 2489 N N . ARG A 1 305 ? -4.291 16.442 -8.950 1.00 78.00 305 ARG A N 1
ATOM 2490 C CA . ARG A 1 305 ? -2.886 16.069 -9.140 1.00 78.00 305 ARG A CA 1
ATOM 2491 C C . ARG A 1 305 ? -2.729 14.557 -9.211 1.00 78.00 305 ARG A C 1
ATOM 2493 O O . ARG A 1 305 ? -2.024 14.085 -10.100 1.00 78.00 305 ARG A O 1
ATOM 2500 N N . VAL A 1 306 ? -3.463 13.804 -8.385 1.00 79.00 306 VAL A N 1
ATOM 2501 C CA . VAL A 1 306 ? -3.506 12.332 -8.442 1.00 79.00 306 VAL A CA 1
ATOM 2502 C C . VAL A 1 306 ? -3.941 11.894 -9.830 1.00 79.00 306 VAL A C 1
ATOM 2504 O O . VAL A 1 306 ? -3.269 11.101 -10.476 1.00 79.00 306 VAL A O 1
ATOM 2507 N N . HIS A 1 307 ? -5.027 12.470 -10.345 1.00 73.88 307 HIS A N 1
ATOM 2508 C CA . HIS A 1 307 ? -5.596 12.066 -11.637 1.00 73.88 307 HIS A CA 1
ATOM 2509 C C . HIS A 1 307 ? -4.635 12.310 -12.802 1.00 73.88 307 HIS A C 1
ATOM 2511 O O . HIS A 1 307 ? -4.708 11.633 -13.829 1.00 73.88 307 HIS A O 1
ATOM 2517 N N . ARG A 1 308 ? -3.738 13.288 -12.656 1.00 69.81 308 ARG A N 1
ATOM 2518 C CA . ARG A 1 308 ? -2.706 13.608 -13.642 1.00 69.81 308 ARG A CA 1
ATOM 2519 C C . ARG A 1 308 ? -1.459 12.743 -13.482 1.00 69.81 308 ARG A C 1
ATOM 2521 O O . ARG A 1 308 ? -0.864 12.360 -14.487 1.00 69.81 308 ARG A O 1
ATOM 2528 N N . GLU A 1 309 ? -1.020 12.504 -12.253 1.00 72.38 309 GLU A N 1
ATOM 2529 C CA . GLU A 1 309 ? 0.346 12.049 -11.978 1.00 72.38 309 GLU A CA 1
ATOM 2530 C C . GLU A 1 309 ? 0.426 10.593 -11.530 1.00 72.38 309 GLU A C 1
ATOM 2532 O O . GLU A 1 309 ? 1.367 9.905 -11.953 1.00 72.38 309 GLU A O 1
ATOM 2537 N N . ASP A 1 310 ? -0.571 10.141 -10.767 1.00 78.81 310 ASP A N 1
ATOM 2538 C CA . ASP A 1 310 ? -0.729 8.784 -10.243 1.00 78.81 310 ASP A CA 1
ATOM 2539 C C . ASP A 1 310 ? -2.220 8.376 -10.168 1.00 78.81 310 ASP A C 1
ATOM 2541 O O . ASP A 1 310 ? -2.792 8.182 -9.094 1.00 78.81 310 ASP A O 1
ATOM 2545 N N . PRO A 1 311 ? -2.896 8.237 -11.320 1.00 76.31 311 PRO A N 1
ATOM 2546 C CA . PRO A 1 311 ? -4.338 7.959 -11.403 1.00 76.31 311 PRO A CA 1
ATOM 2547 C C . PRO A 1 311 ? -4.729 6.611 -10.787 1.00 76.31 311 PRO A C 1
ATOM 2549 O O . PRO A 1 311 ? -5.907 6.319 -10.587 1.00 76.31 311 PRO A O 1
ATOM 2552 N N . PHE A 1 312 ? -3.742 5.773 -10.490 1.00 82.69 312 PHE A N 1
ATOM 2553 C CA . PHE A 1 312 ? -3.926 4.459 -9.910 1.00 82.69 312 PHE A CA 1
ATOM 2554 C C . PHE A 1 312 ? -3.840 4.461 -8.391 1.00 82.69 312 PHE A C 1
ATOM 2556 O O . PHE A 1 312 ? -4.085 3.423 -7.771 1.00 82.69 312 PHE A O 1
ATOM 2563 N N . LYS A 1 313 ? -3.532 5.613 -7.786 1.00 89.06 313 LYS A N 1
ATOM 2564 C CA . LYS A 1 313 ? -3.587 5.770 -6.342 1.00 89.06 313 LYS A CA 1
ATOM 2565 C C . LYS A 1 313 ? -4.985 5.455 -5.838 1.00 89.06 313 LYS A C 1
ATOM 2567 O O . LYS A 1 313 ? -5.987 5.964 -6.354 1.00 89.06 313 LYS A O 1
ATOM 2572 N N . ARG A 1 314 ? -5.053 4.597 -4.827 1.00 92.69 314 ARG A N 1
ATOM 2573 C CA . ARG A 1 314 ? -6.292 4.239 -4.142 1.00 92.69 314 ARG A CA 1
ATOM 2574 C C . ARG A 1 314 ? -6.149 4.431 -2.659 1.00 92.69 314 ARG A C 1
ATOM 2576 O O . ARG A 1 314 ? -5.091 4.163 -2.097 1.00 92.69 314 ARG A O 1
ATOM 2583 N N . ALA A 1 315 ? -7.242 4.862 -2.049 1.00 97.12 315 ALA A N 1
ATOM 2584 C CA . ALA A 1 315 ? -7.474 4.621 -0.644 1.00 97.12 315 ALA A CA 1
ATOM 2585 C C . ALA A 1 315 ? -8.139 3.251 -0.505 1.00 97.12 315 ALA A C 1
ATOM 2587 O O . ALA A 1 315 ? -8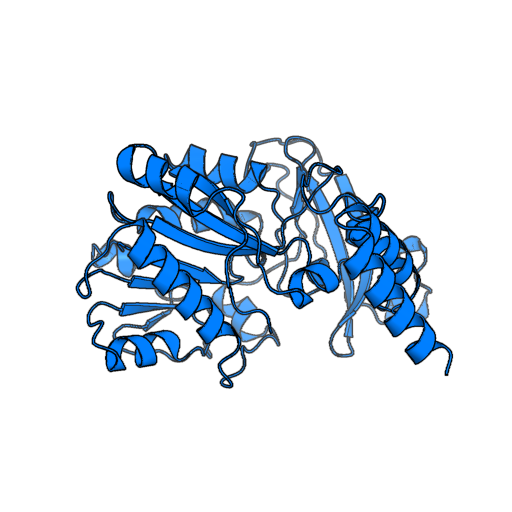.996 2.874 -1.307 1.00 97.12 315 ALA A O 1
ATOM 2588 N N . ILE A 1 316 ? -7.720 2.496 0.498 1.00 98.38 316 ILE A N 1
ATOM 2589 C CA . ILE A 1 316 ? -8.123 1.112 0.720 1.00 98.38 316 ILE A CA 1
ATOM 2590 C C . ILE A 1 316 ? -8.618 1.015 2.153 1.00 98.38 316 ILE A C 1
ATOM 2592 O O . ILE A 1 316 ? -7.931 1.459 3.067 1.00 98.38 316 ILE A O 1
ATOM 2596 N N . CYS A 1 317 ? -9.800 0.443 2.346 1.00 98.56 317 CYS A N 1
ATOM 2597 C CA . CYS A 1 317 ? -10.382 0.199 3.656 1.00 98.56 317 CYS A CA 1
ATOM 2598 C C . CYS A 1 317 ? -10.546 -1.302 3.869 1.00 98.56 317 CYS A C 1
ATOM 2600 O O . CYS A 1 317 ? -11.173 -1.971 3.048 1.00 98.56 317 CYS A O 1
ATOM 2602 N N . ILE A 1 318 ? -9.981 -1.819 4.959 1.00 98.56 318 ILE A N 1
ATOM 2603 C CA . ILE A 1 318 ? -10.051 -3.229 5.340 1.00 98.56 318 ILE A CA 1
ATOM 2604 C C . ILE A 1 318 ? -10.738 -3.350 6.698 1.00 98.56 318 ILE A C 1
ATOM 2606 O O . ILE A 1 318 ? -10.364 -2.664 7.646 1.00 98.56 318 ILE A O 1
ATOM 2610 N N . ALA A 1 319 ? -11.733 -4.229 6.799 1.00 98.00 319 ALA A N 1
ATOM 2611 C CA . ALA A 1 319 ? -12.455 -4.500 8.040 1.00 98.00 319 ALA A CA 1
ATOM 2612 C C . ALA A 1 319 ? -12.843 -5.978 8.138 1.00 98.00 319 ALA A C 1
ATOM 2614 O O . ALA A 1 319 ? -12.939 -6.675 7.129 1.00 98.00 319 ALA A O 1
ATOM 2615 N N . HIS A 1 320 ? -13.044 -6.462 9.363 1.00 97.31 320 HIS A N 1
ATOM 2616 C CA . HIS A 1 320 ? -13.374 -7.864 9.605 1.00 97.31 320 HIS A CA 1
ATOM 2617 C C . HIS A 1 320 ? -14.763 -8.207 9.038 1.00 97.31 320 HIS A C 1
ATOM 2619 O O . HIS A 1 320 ? -15.725 -7.465 9.259 1.00 97.31 320 HIS A O 1
ATOM 2625 N N . ASP A 1 321 ? -14.901 -9.348 8.358 1.00 96.00 321 ASP A N 1
ATOM 2626 C CA . ASP A 1 321 ? -16.144 -9.723 7.661 1.00 96.00 321 ASP A CA 1
ATOM 2627 C C . ASP A 1 321 ? -17.324 -9.953 8.609 1.00 96.00 321 ASP A C 1
ATOM 2629 O O . ASP A 1 321 ? -18.484 -9.732 8.252 1.00 96.00 321 ASP A O 1
ATOM 2633 N N . SER A 1 322 ? -17.037 -10.347 9.850 1.00 96.12 322 SER A N 1
ATOM 2634 C CA . SER A 1 322 ? -18.062 -10.496 10.888 1.00 96.12 322 SER A CA 1
ATOM 2635 C C . SER A 1 322 ? -18.680 -9.159 11.332 1.00 96.12 322 SER A C 1
ATOM 2637 O O . SER A 1 322 ? -19.778 -9.155 11.892 1.00 96.12 322 SER A O 1
ATOM 2639 N N . ASN A 1 323 ? -18.040 -8.012 11.062 1.00 96.12 323 ASN A N 1
ATOM 2640 C CA . ASN A 1 323 ? -18.554 -6.695 11.437 1.00 96.12 323 ASN A CA 1
ATOM 2641 C C . ASN A 1 323 ? -19.479 -6.118 10.352 1.00 96.12 323 ASN A C 1
ATOM 2643 O O . ASN A 1 323 ? -19.176 -5.144 9.656 1.00 96.12 323 ASN A O 1
ATOM 2647 N N . LEU A 1 324 ? -20.662 -6.722 10.228 1.00 96.00 324 LEU A N 1
ATOM 2648 C CA . LEU A 1 324 ? -21.634 -6.411 9.174 1.00 96.00 324 LEU A CA 1
ATOM 2649 C C . LEU A 1 324 ? -22.092 -4.941 9.167 1.00 96.00 324 LEU A C 1
ATOM 2651 O O . LEU A 1 324 ? -22.350 -4.375 8.099 1.00 96.00 324 LEU A O 1
ATOM 2655 N N . LEU A 1 325 ? -22.200 -4.314 10.345 1.00 96.06 325 LEU A N 1
ATOM 2656 C CA . LEU A 1 325 ? -22.602 -2.910 10.473 1.00 96.06 325 LEU A CA 1
ATOM 2657 C C . LEU A 1 325 ? -21.529 -1.971 9.921 1.00 96.06 325 LEU A C 1
ATOM 2659 O O . LEU A 1 325 ? -21.856 -1.072 9.142 1.00 96.06 325 LEU A O 1
ATOM 2663 N N . LEU A 1 326 ? -20.264 -2.199 10.283 1.00 96.94 326 LEU A N 1
ATOM 2664 C CA . LEU A 1 326 ? -19.146 -1.426 9.753 1.00 96.94 326 LEU A CA 1
ATOM 2665 C C . LEU A 1 326 ? -18.997 -1.644 8.246 1.00 96.94 326 LEU A C 1
ATOM 2667 O O . LEU A 1 326 ? -18.932 -0.671 7.499 1.00 96.94 326 LEU A O 1
ATOM 2671 N N . GLY A 1 327 ? -19.080 -2.893 7.778 1.00 96.94 327 GLY A N 1
ATOM 2672 C CA . GLY A 1 327 ? -19.050 -3.206 6.348 1.00 96.94 327 GLY A CA 1
ATOM 2673 C C . GLY A 1 327 ? -20.142 -2.477 5.551 1.00 96.94 327 GLY A C 1
ATOM 2674 O O . GLY A 1 327 ? -19.893 -1.984 4.450 1.00 96.94 327 GLY A O 1
ATOM 2675 N N . LYS A 1 328 ? -21.354 -2.323 6.109 1.00 97.00 328 LYS A N 1
ATOM 2676 C CA . LYS A 1 328 ? -22.424 -1.528 5.480 1.00 97.00 328 LYS A CA 1
ATOM 2677 C C . LYS A 1 328 ? -22.079 -0.036 5.408 1.00 97.00 328 LYS A C 1
ATOM 2679 O O . LYS A 1 328 ? -22.377 0.590 4.390 1.00 97.00 328 LYS A O 1
ATOM 2684 N N . LYS A 1 329 ? -21.470 0.533 6.455 1.00 97.31 329 LYS A N 1
ATOM 2685 C CA . LYS A 1 329 ? -21.012 1.932 6.449 1.00 97.31 329 LYS A CA 1
ATOM 2686 C C . LYS A 1 329 ? -19.909 2.147 5.416 1.00 97.31 329 LYS A C 1
ATOM 2688 O O . LYS A 1 329 ? -20.051 3.041 4.589 1.00 97.31 329 LYS A O 1
ATOM 2693 N N . ILE A 1 330 ? -18.890 1.285 5.384 1.00 98.00 330 ILE A N 1
ATOM 2694 C CA . ILE A 1 330 ? -17.790 1.354 4.408 1.00 98.00 330 ILE A CA 1
ATOM 2695 C C . ILE A 1 330 ? -18.343 1.330 2.976 1.00 98.00 330 ILE A C 1
ATOM 2697 O O . ILE A 1 330 ? -18.038 2.215 2.181 1.00 98.00 330 ILE A O 1
ATOM 2701 N N . ARG A 1 331 ? -19.241 0.394 2.644 1.00 96.56 331 ARG A N 1
ATOM 2702 C CA . ARG A 1 331 ? -19.858 0.353 1.305 1.00 96.56 331 ARG A CA 1
ATOM 2703 C C . ARG A 1 331 ? -20.635 1.622 0.944 1.00 96.56 331 ARG A C 1
ATOM 2705 O O . ARG A 1 331 ? -20.663 2.013 -0.216 1.00 96.56 331 ARG A O 1
ATOM 2712 N N . LYS A 1 332 ? -21.281 2.270 1.916 1.00 95.56 332 LYS A N 1
ATOM 2713 C CA . LYS A 1 332 ? -22.080 3.486 1.689 1.00 95.56 332 LYS A CA 1
ATOM 2714 C C . LYS A 1 332 ? -21.213 4.745 1.568 1.00 95.56 332 LYS A C 1
ATOM 2716 O O . LYS A 1 332 ? -21.510 5.617 0.742 1.00 95.56 332 LYS A O 1
ATOM 2721 N N . GLU A 1 333 ? -20.202 4.858 2.421 1.00 95.56 333 GLU A N 1
ATOM 2722 C CA . GLU A 1 333 ? -19.477 6.103 2.703 1.00 95.56 333 GLU A CA 1
ATOM 2723 C C . GLU A 1 333 ? -18.054 6.126 2.137 1.00 95.56 333 GLU A C 1
ATOM 2725 O O . GLU A 1 333 ? -17.489 7.206 2.010 1.00 95.56 333 GLU A O 1
ATOM 2730 N N . PHE A 1 334 ? -17.502 4.975 1.746 1.00 96.94 334 PHE A N 1
ATOM 2731 C CA . PHE A 1 334 ? -16.128 4.844 1.252 1.00 96.94 334 PHE A CA 1
ATOM 2732 C C . PHE A 1 334 ? -16.061 4.218 -0.144 1.00 96.94 334 PHE A C 1
ATOM 2734 O O . PHE A 1 334 ? -15.477 4.806 -1.049 1.00 96.94 334 PHE A O 1
ATOM 2741 N N . SER A 1 335 ? -16.683 3.052 -0.345 1.00 95.69 335 SER A N 1
ATOM 2742 C CA . SER A 1 335 ? -16.516 2.271 -1.581 1.00 95.69 335 SER A CA 1
ATOM 2743 C C . SER A 1 335 ? -16.926 3.060 -2.833 1.00 95.69 335 SER A C 1
ATOM 2745 O O . SER A 1 335 ? -18.029 3.606 -2.916 1.00 95.69 335 SER A O 1
ATOM 2747 N N . GLY A 1 336 ? -16.002 3.164 -3.790 1.00 88.62 336 GLY A N 1
ATOM 2748 C CA . GLY A 1 336 ? -16.161 3.893 -5.047 1.00 88.62 336 GLY A CA 1
ATOM 2749 C C . GLY A 1 336 ? -16.266 5.417 -4.911 1.00 88.62 336 GLY A C 1
ATOM 2750 O O . GLY A 1 336 ? -16.586 6.089 -5.892 1.00 88.62 336 GLY A O 1
ATOM 2751 N N . ARG A 1 337 ? -16.040 5.986 -3.720 1.00 90.62 337 ARG A N 1
ATOM 2752 C CA . ARG A 1 337 ? -16.127 7.435 -3.485 1.00 90.62 337 ARG A CA 1
ATOM 2753 C C . ARG A 1 337 ? -14.845 8.148 -3.885 1.00 90.62 337 ARG A C 1
ATOM 2755 O O . ARG A 1 337 ? -13.776 7.555 -3.878 1.00 90.62 337 ARG A O 1
ATOM 2762 N N . PHE A 1 338 ? -14.967 9.439 -4.175 1.00 90.44 338 PHE A N 1
ATOM 2763 C CA . PHE A 1 338 ? -13.838 10.362 -4.208 1.00 90.44 338 PHE A CA 1
ATOM 2764 C C . PHE A 1 338 ? -13.703 10.986 -2.825 1.00 90.44 338 PHE A C 1
ATOM 2766 O O . PHE A 1 338 ? -14.653 11.589 -2.323 1.00 90.44 338 PHE A O 1
ATOM 2773 N N . LEU A 1 339 ? -12.550 10.783 -2.205 1.00 92.50 339 LEU A N 1
ATOM 2774 C CA . LEU A 1 339 ? -12.226 11.256 -0.871 1.00 92.50 339 LEU A CA 1
ATOM 2775 C C . LEU A 1 339 ? -11.296 12.454 -0.979 1.00 92.50 339 LEU A C 1
ATOM 2777 O O . LEU A 1 339 ? -10.347 12.426 -1.767 1.00 92.50 339 LEU A O 1
ATOM 2781 N N . ASP A 1 340 ? -11.572 13.464 -0.161 1.00 90.75 340 ASP A N 1
ATOM 2782 C CA . ASP A 1 340 ? -10.673 14.595 0.030 1.00 90.75 340 ASP A CA 1
ATOM 2783 C C . ASP A 1 340 ? -9.483 14.123 0.860 1.00 90.75 340 ASP A C 1
ATOM 2785 O O . ASP A 1 340 ? -9.560 13.997 2.079 1.00 90.75 340 ASP A O 1
ATOM 2789 N N . LEU A 1 341 ? -8.447 13.706 0.140 1.00 91.12 341 LEU A N 1
ATOM 2790 C CA . LEU A 1 341 ? -7.208 13.166 0.668 1.00 91.12 341 LEU A CA 1
ATOM 2791 C C . LEU A 1 341 ? -6.065 13.955 0.064 1.00 91.12 341 LEU A C 1
ATOM 2793 O O . LEU A 1 341 ? -5.960 14.069 -1.162 1.00 91.12 341 LEU A O 1
ATOM 2797 N N . PHE A 1 342 ? -5.174 14.424 0.922 1.00 88.19 342 PHE A N 1
ATOM 2798 C CA . PHE A 1 342 ? -3.994 15.141 0.501 1.00 88.19 342 PHE A CA 1
ATOM 2799 C C . PHE A 1 342 ? -3.101 14.300 -0.434 1.00 88.19 342 PHE A C 1
ATOM 2801 O O . PHE A 1 342 ? -2.720 13.152 -0.154 1.00 88.19 342 PHE A O 1
ATOM 2808 N N . TYR A 1 343 ? -2.724 14.915 -1.555 1.00 79.56 343 TYR A N 1
ATOM 2809 C CA . TYR A 1 343 ? -1.683 14.461 -2.473 1.00 79.56 343 TYR A CA 1
ATOM 2810 C C . TYR A 1 343 ? -0.599 15.541 -2.571 1.00 79.56 343 TYR A C 1
ATOM 2812 O O . TYR A 1 343 ? -0.888 16.715 -2.368 1.00 79.56 343 TYR A O 1
ATOM 2820 N N . TYR A 1 344 ? 0.654 15.154 -2.796 1.00 70.94 344 TYR A N 1
ATOM 2821 C CA . TYR A 1 344 ? 1.817 16.032 -2.622 1.00 70.94 344 TYR A CA 1
ATOM 2822 C C . TYR A 1 344 ? 1.918 17.161 -3.652 1.00 70.94 344 TYR A C 1
ATOM 2824 O O . TYR A 1 344 ? 1.409 17.026 -4.792 1.00 70.94 344 TYR A O 1
#

Foldseek 3Di:
DVVVVLVVQLVVLCVPVPLNSLQVSLVVLLVDPDDPFFAAPVRDDPVLVVQEDEQADDDPFQQFLQPRDRDDWDFQGWTWDDDPNGIYTWTKTADPVARKIFTHGDDDQPQVRLQPAPDADDQPCLVLQLLVLVVVVQCVLLVNDLAFAEEEEQCGQYCNQVVSVVVVNPRYAYEHQYPPHDDDPRYYNCSVVVCVCVVVVAAGQEYEEEADLQQDDRVCNLVVLLSVVVRHPQSHKYKYKDFAAACDQPPPRNRHPQCHRSSVVSVPCPCVRPRGTIHHHLRSVQSSLVVNQKGKAWEAAPDVCCVNPRRRMIIMMIHHNVNVSSVVSCVVPPHHYHGHGRDD

InterPro domains:
  IPR029063 S-adenosyl-L-methionine-dependent methyltransferase superfamily [G3DSA:3.40.50.150] (112-301)
  IPR029063 S-adenosyl-L-methionine-dependent methyltransferase superfamily [SSF53335] (114-297)

Sequence (344 aa):
MKRAIRLMLEKILRTFGGNVGYRLVREISYSRDGRCLAIPWMDADSQLKEKTIDLNYQIENQSCPFCNDNREKNVLVDQVREVGGVNTRKVVYQCPGCDFIFTNEKRGTRGDYFRTTPYQDDVTGIRRDRELDLISIGMKIASLSENCNILIYGSGNTNTRQFLVNKGLSNVWASDVAENAIYDEYTINTGKQPDYFKKAGLRFDLIIAVEVWEHYAREDIKEAFRWLFEHISDRGLLLATTSLWYPQNSDPIFNASKESGIEQLKWWHYLHFLDHTSFYTEKNIKLIAGAHGFSAEFAYFSDERVHREDPFKRAICIAHDSNLLLGKKIRKEFSGRFLDLFYY

pLDDT: mean 83.78, std 14.22, range [42.47, 98.69]

Radius of gyration: 20.6 Å; chains: 1; bounding box: 50×53×52 Å